Protein AF-A0A256WKL9-F1 (afdb_monomer)

Solvent-accessible surface area (backbone atoms only — not comparable to full-atom values): 16748 Å² total; per-residue (Å²): 91,52,46,83,40,77,58,94,94,36,70,25,38,33,44,40,74,78,97,46,70,73,62,52,54,56,55,69,68,48,86,71,57,44,78,38,80,94,74,70,29,40,37,30,61,80,44,52,68,54,51,54,53,48,35,73,74,64,39,63,89,61,51,49,65,75,62,55,50,60,39,48,57,68,62,56,62,44,29,38,31,36,79,58,96,63,34,34,39,41,35,62,63,99,45,71,69,61,50,55,54,50,67,73,42,68,67,56,45,77,40,81,91,78,63,31,37,38,29,45,65,40,74,66,47,52,51,52,51,48,70,74,48,47,91,31,56,42,84,45,77,66,74,74,72,56,72,71,81,70,75,72,63,78,88,52,61,42,40,39,38,31,50,72,50,96,64,28,31,31,42,40,63,64,97,48,69,69,63,51,52,57,51,66,73,44,65,81,52,46,77,39,85,89,80,66,35,40,36,32,56,59,44,72,68,55,54,51,53,52,49,52,50,26,66,75,74,68,36,50,78,46,81,43,76,64,77,85,70,80,74,76,68,81,74,53,73,87,71,43,87,85,62,80,74,82,59,65,69,60,56,49,50,61,63,51,63,78,74,64,94,74,89,91,83,84,84,88,83,85,87,83,87,136

Radius of gyration: 38.08 Å; Cα contacts (8 Å, |Δi|>4): 308; chains: 1; bounding box: 81×56×111 Å

Secondary structure (DSSP, 8-state):
-EEEEEETTEEEEEE-----HHHHHHHHHSTT-EEETTTTEEEEE--HHHHHHHHHHH-GGGS-HHHHHHHHHHHHT-EEEEE-SSEEEEE----HHHHHHHHHSTTEEEETTTTEEEEE--HHHHHHHHHHHGGGEEE--SGGG------------EEEEEEEETTEEEEEE---HHHHHHHHHSTT-EEETTTTEEEEE--HHHHHHHHHHHHHTTPEEEEEPPP-----PPPPGGGSTT-PPPPHHHHHHHHHTTT--S--SSSSSSSS--

Nearest PDB structures (foldseek):
  1ll6-assembly4_D  TM=5.626E-01  e=1.455E+00  Coccidioides immitis
  7enc-assembly1_6  TM=3.072E-01  e=9.054E-01  Homo sapiens
  8yjf-assembly1_A  TM=2.253E-01  e=3.303E-01  Homo sapiens
  4gx0-assembly2_D  TM=3.294E-01  e=8.624E+00  Geobacter sulfurreducens PCA
  6p4o-assembly2_D  TM=1.364E-01  e=8.532E-01  Sulfurisphaera tokodaii str. 7

Sequence (274 aa):
MIKLIEHKKEKRISVEIAYNSHQIEKMKCINGRKWSASKKLWHFPVKSYVIKELIVIFGIEKVPIEIRDLSNEESLLQVKYEETENKILLQLKRNDKDIEFIKSLKYHSWNKEKMFWLVSKTEENKKQIAAYFGRRLYRGKILGLLKEKVKKAPLTKELHVYEHIKGRLKLIFTYNDSLRMLIKEFPYTRWDSKNKWWTTVDNSFVREQLNTFCLQEQWKQ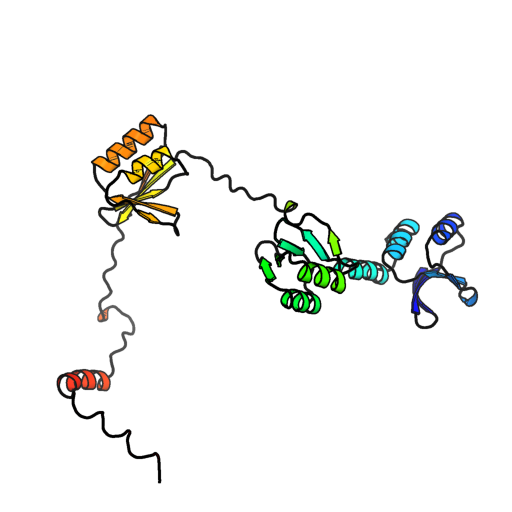HYYKKPEEEICARPHKDQIVNYRKCPEEYINHLKLGKGSCIMWSDQRKKNHYL

Structure (mmCIF, N/CA/C/O backbone):
data_AF-A0A256WKL9-F1
#
_entry.id   AF-A0A256WKL9-F1
#
loop_
_atom_site.group_PDB
_atom_site.id
_atom_site.type_symbol
_atom_site.label_atom_id
_atom_site.label_alt_id
_atom_site.label_comp_id
_atom_site.label_asym_id
_atom_site.label_entity_id
_atom_site.label_seq_id
_atom_site.pdbx_PDB_ins_code
_atom_site.Cartn_x
_atom_site.Cartn_y
_atom_site.Cartn_z
_atom_site.occupancy
_atom_site.B_iso_or_equiv
_atom_site.auth_seq_id
_atom_site.auth_comp_id
_atom_site.auth_asym_id
_atom_site.auth_atom_id
_atom_site.pdbx_PDB_model_num
ATOM 1 N N . MET A 1 1 ? -25.984 -11.013 36.321 1.00 80.19 1 MET A N 1
ATOM 2 C CA . MET A 1 1 ? -26.260 -11.249 34.897 1.00 80.19 1 MET A CA 1
ATOM 3 C C . MET A 1 1 ? -26.102 -9.944 34.116 1.00 80.19 1 MET A C 1
ATOM 5 O O . MET A 1 1 ? -26.661 -8.935 34.527 1.00 80.19 1 MET A O 1
ATOM 9 N N . ILE A 1 2 ? -25.314 -9.928 33.035 1.00 85.56 2 ILE A N 1
ATOM 10 C CA . ILE A 1 2 ? -25.159 -8.752 32.154 1.00 85.56 2 ILE A CA 1
ATOM 11 C C . ILE A 1 2 ? -25.971 -9.010 30.882 1.00 85.56 2 ILE A C 1
ATOM 13 O O . ILE A 1 2 ? -25.872 -10.100 30.327 1.00 85.56 2 ILE A O 1
ATOM 17 N N . LYS A 1 3 ? -26.791 -8.051 30.440 1.00 88.19 3 LYS A N 1
ATOM 18 C CA . LYS A 1 3 ? -27.658 -8.169 29.247 1.00 88.19 3 LYS A CA 1
ATOM 19 C C . LYS A 1 3 ? -27.843 -6.824 28.549 1.00 88.19 3 LYS A C 1
ATOM 21 O O . LYS A 1 3 ? -27.676 -5.780 29.177 1.00 88.19 3 LYS A O 1
ATOM 26 N N . LEU A 1 4 ? -28.232 -6.846 27.275 1.00 86.69 4 LEU A N 1
ATOM 27 C CA . LEU A 1 4 ? -28.719 -5.663 26.567 1.00 86.69 4 LEU A CA 1
ATOM 28 C C . LEU A 1 4 ? -30.206 -5.451 26.895 1.00 86.69 4 LEU A C 1
ATOM 30 O O . LEU A 1 4 ? -30.990 -6.396 26.862 1.00 86.69 4 LEU A O 1
ATOM 34 N N . ILE A 1 5 ? -30.598 -4.222 27.217 1.00 87.94 5 ILE A N 1
ATOM 35 C CA . ILE A 1 5 ? -31.990 -3.845 27.479 1.00 87.94 5 ILE A CA 1
ATOM 36 C C . ILE A 1 5 ? -32.366 -2.600 26.686 1.00 87.94 5 ILE A C 1
ATOM 38 O O . ILE A 1 5 ? -31.536 -1.723 26.447 1.00 87.94 5 ILE A O 1
ATOM 42 N N . GLU A 1 6 ? -33.641 -2.482 26.341 1.00 84.38 6 GLU A N 1
ATOM 43 C CA . GLU A 1 6 ? -34.207 -1.230 25.856 1.00 84.38 6 GLU A CA 1
ATOM 44 C C . GLU A 1 6 ? -34.879 -0.499 27.022 1.00 84.38 6 GLU A C 1
ATOM 46 O O . GLU A 1 6 ? -35.727 -1.048 27.731 1.00 84.38 6 GLU A O 1
ATOM 51 N N . HIS A 1 7 ? -34.456 0.736 27.281 1.00 78.44 7 HIS A N 1
ATOM 52 C CA . HIS A 1 7 ? -34.995 1.553 28.361 1.00 78.44 7 HIS A CA 1
ATOM 53 C C . HIS A 1 7 ? -35.279 2.958 27.841 1.00 78.44 7 HIS A C 1
ATOM 55 O O . HIS A 1 7 ? -34.352 3.693 27.509 1.00 78.44 7 HIS A O 1
ATOM 61 N N . LYS A 1 8 ? -36.562 3.346 27.813 1.00 78.25 8 LYS A N 1
ATOM 62 C CA . LYS A 1 8 ? -37.035 4.628 27.253 1.00 78.25 8 LYS A CA 1
ATOM 63 C C . LYS A 1 8 ? -36.606 4.840 25.786 1.00 78.25 8 LYS A C 1
ATOM 65 O O . LYS A 1 8 ? -36.137 5.918 25.446 1.00 78.25 8 LYS A O 1
ATOM 70 N N . LYS A 1 9 ? -36.771 3.814 24.937 1.00 80.50 9 LYS A N 1
ATOM 71 C CA . LYS A 1 9 ? -36.380 3.802 23.507 1.00 80.50 9 LYS A CA 1
ATOM 72 C C . LYS A 1 9 ? -34.868 3.917 23.235 1.00 80.50 9 LYS A C 1
ATOM 74 O O . LYS A 1 9 ? -34.456 4.115 22.099 1.00 80.50 9 LYS A O 1
ATOM 79 N N . GLU A 1 10 ? -34.028 3.780 24.262 1.00 81.81 10 GLU A N 1
ATOM 80 C CA . GLU A 1 10 ? -32.571 3.714 24.120 1.00 81.81 10 GLU A CA 1
ATOM 81 C C . GLU A 1 10 ? -32.062 2.309 24.460 1.00 81.81 10 GLU A C 1
ATOM 83 O O . GLU A 1 10 ? -32.409 1.750 25.507 1.00 81.81 10 GLU A O 1
ATOM 88 N N . LYS A 1 11 ? -31.175 1.762 23.620 1.00 87.31 11 LYS A N 1
ATOM 89 C CA . LYS A 1 11 ? -30.431 0.532 23.929 1.00 87.31 11 LYS A CA 1
ATOM 90 C C . LYS A 1 11 ? -29.389 0.819 25.012 1.00 87.31 11 LYS A C 1
ATOM 92 O O . LYS A 1 11 ? -28.590 1.750 24.893 1.00 87.31 11 LYS A O 1
ATOM 97 N N . ARG A 1 12 ? -29.397 0.030 26.084 1.00 90.44 12 ARG A N 1
ATOM 98 C CA . ARG A 1 12 ? -28.525 0.175 27.259 1.00 90.44 12 ARG A CA 1
ATOM 99 C C . ARG A 1 12 ? -28.031 -1.187 27.734 1.00 90.44 12 ARG A C 1
ATOM 101 O O . ARG A 1 12 ? -28.684 -2.202 27.529 1.00 90.44 12 ARG A O 1
ATOM 108 N N . ILE A 1 13 ? -26.880 -1.209 28.395 1.00 89.31 13 ILE A N 1
ATOM 109 C CA . ILE A 1 13 ? -26.316 -2.421 29.002 1.00 89.31 13 ILE A CA 1
ATOM 110 C C . ILE A 1 13 ? -26.825 -2.500 30.437 1.00 89.31 13 ILE A C 1
ATOM 112 O O . ILE A 1 13 ? -26.514 -1.612 31.228 1.00 89.31 13 ILE A O 1
ATOM 116 N N . SER A 1 14 ? -27.597 -3.527 30.779 1.00 90.00 14 SER A N 1
ATOM 117 C CA . SER A 1 14 ? -27.986 -3.821 32.161 1.00 90.00 14 SER A CA 1
ATOM 118 C C . SER A 1 14 ? -26.976 -4.736 32.837 1.00 90.00 14 SER A C 1
ATOM 120 O O . SER A 1 14 ? -26.533 -5.719 32.241 1.00 90.00 14 SER A O 1
ATOM 122 N N . VAL A 1 15 ? -26.671 -4.436 34.094 1.00 89.12 15 VAL A N 1
ATOM 123 C CA . VAL A 1 15 ? -25.815 -5.235 34.966 1.00 89.12 15 VAL A CA 1
ATOM 124 C C . VAL A 1 15 ? -26.590 -5.523 36.246 1.00 89.12 15 VAL A C 1
ATOM 126 O O . VAL A 1 15 ? -26.862 -4.628 37.048 1.00 89.12 15 VAL A O 1
ATOM 129 N N . GLU A 1 16 ? -26.953 -6.787 36.416 1.00 88.75 16 GLU A N 1
ATOM 130 C CA . GLU A 1 16 ? -27.544 -7.329 37.634 1.00 88.75 16 GLU A CA 1
ATOM 131 C C . GLU A 1 16 ? -26.453 -8.063 38.412 1.00 88.75 16 GLU A C 1
ATOM 133 O O . GLU A 1 16 ? -25.806 -8.965 37.878 1.00 88.75 16 GLU A O 1
ATOM 138 N N . ILE A 1 17 ? -26.206 -7.679 39.658 1.00 84.25 17 ILE A N 1
ATOM 139 C CA . ILE A 1 17 ? -25.172 -8.292 40.494 1.00 84.25 17 ILE A CA 1
ATOM 140 C C . ILE A 1 17 ? -25.708 -8.497 41.903 1.00 84.25 17 ILE A C 1
ATOM 142 O O . ILE A 1 17 ? -26.503 -7.694 42.389 1.00 84.25 17 ILE A O 1
ATOM 146 N N . ALA A 1 18 ? -25.254 -9.568 42.556 1.00 84.12 18 ALA A N 1
ATOM 147 C CA . ALA A 1 18 ? -25.435 -9.717 43.993 1.00 84.12 18 ALA A CA 1
ATOM 148 C C . ALA A 1 18 ? -24.705 -8.579 44.723 1.00 84.12 18 ALA A C 1
ATOM 150 O O . ALA A 1 18 ? -23.763 -7.989 44.186 1.00 84.12 18 ALA A O 1
ATOM 151 N N . TYR A 1 19 ? -25.149 -8.263 45.938 1.00 82.62 19 TYR A N 1
ATOM 152 C CA . TYR A 1 19 ? -24.589 -7.157 46.705 1.00 82.62 19 TYR A CA 1
ATOM 153 C C . TYR A 1 19 ? -23.092 -7.380 46.970 1.00 82.62 19 TYR A C 1
ATOM 155 O O . TYR A 1 19 ? -22.704 -8.256 47.739 1.00 82.62 19 TYR A O 1
ATOM 163 N N . ASN A 1 20 ? -22.253 -6.586 46.305 1.00 87.25 20 ASN A N 1
ATOM 164 C CA . ASN A 1 20 ? -20.805 -6.576 46.466 1.00 87.25 20 ASN A CA 1
ATOM 165 C C . ASN A 1 20 ? -20.334 -5.118 46.460 1.00 87.25 20 ASN A C 1
ATOM 167 O O . ASN A 1 20 ? -20.357 -4.459 45.416 1.00 87.25 20 ASN A O 1
ATOM 171 N N . SER A 1 21 ? -19.937 -4.607 47.627 1.00 86.88 21 SER A N 1
ATOM 172 C CA . SER A 1 21 ? -19.577 -3.195 47.826 1.00 86.88 21 SER A CA 1
ATOM 173 C C . SER A 1 21 ? -18.472 -2.736 46.872 1.00 86.88 21 SER A C 1
ATOM 175 O O . SER A 1 21 ? -18.633 -1.729 46.186 1.00 86.88 21 SER A O 1
ATOM 177 N N . HIS A 1 22 ? -17.410 -3.529 46.733 1.00 87.81 22 HIS A N 1
ATOM 178 C CA . HIS A 1 22 ? -16.253 -3.203 45.902 1.00 87.81 22 HIS A CA 1
ATOM 179 C C . HIS A 1 22 ? -16.595 -3.130 44.402 1.00 87.81 22 HIS A C 1
ATOM 181 O O . HIS A 1 22 ? -16.119 -2.247 43.686 1.00 87.81 22 HIS A O 1
ATOM 187 N N . GLN A 1 23 ? -17.457 -4.021 43.899 1.00 84.94 23 GLN A N 1
ATOM 188 C CA . GLN A 1 23 ? -17.917 -3.951 42.504 1.00 84.94 23 GLN A CA 1
ATOM 189 C C . GLN A 1 23 ? -18.849 -2.756 42.272 1.00 84.94 23 GLN A C 1
ATOM 191 O O . GLN A 1 23 ? -18.736 -2.076 41.251 1.00 84.94 23 GLN A O 1
ATOM 196 N N . ILE A 1 24 ? -19.734 -2.468 43.231 1.00 87.19 24 ILE A N 1
ATOM 197 C CA . ILE A 1 24 ? -20.667 -1.339 43.159 1.00 87.19 24 ILE A CA 1
ATOM 198 C C . ILE A 1 24 ? -19.912 -0.005 43.154 1.00 87.19 24 ILE A C 1
ATOM 200 O O . ILE A 1 24 ? -20.268 0.883 42.381 1.00 87.19 24 ILE A O 1
ATOM 204 N N . GLU A 1 25 ? -18.867 0.151 43.965 1.00 88.31 25 GLU A N 1
ATOM 205 C CA . GLU A 1 25 ? -18.029 1.357 43.974 1.00 88.31 25 GLU A CA 1
ATOM 206 C C . GLU A 1 25 ? -17.351 1.591 42.624 1.00 88.31 25 GLU A C 1
ATOM 208 O O . GLU A 1 25 ? -17.455 2.684 42.069 1.00 88.31 25 GLU A O 1
ATOM 213 N N . LYS A 1 26 ? -16.766 0.550 42.021 1.00 88.25 26 LYS A N 1
ATOM 214 C CA . LYS A 1 26 ? -16.172 0.660 40.678 1.00 88.25 26 LYS A CA 1
ATOM 215 C C . LYS A 1 26 ? -17.208 1.013 39.612 1.00 88.25 26 LYS A C 1
ATOM 217 O O . LYS A 1 26 ? -16.959 1.871 38.770 1.00 88.25 26 LYS A O 1
ATOM 222 N N . MET A 1 27 ? -18.403 0.424 39.672 1.00 86.62 27 MET A N 1
ATOM 223 C CA . MET A 1 27 ? -19.510 0.776 38.773 1.00 86.62 27 MET A CA 1
ATOM 224 C C . MET A 1 27 ? -19.989 2.218 38.966 1.00 86.62 27 MET A C 1
ATOM 226 O O . MET A 1 27 ? -20.384 2.876 38.000 1.00 86.62 27 MET A O 1
ATOM 230 N N . LYS A 1 28 ? -19.936 2.728 40.202 1.00 88.19 28 LYS A N 1
ATOM 231 C CA . LYS A 1 28 ? -20.216 4.129 40.524 1.00 88.19 28 LYS A CA 1
ATOM 232 C C . LYS A 1 28 ? -19.160 5.089 39.972 1.00 88.19 28 LYS A C 1
ATOM 234 O O . LYS A 1 28 ? -19.436 6.278 39.933 1.00 88.19 28 LYS A O 1
ATOM 239 N N . CYS A 1 29 ? -18.011 4.634 39.489 1.00 88.62 29 CYS A N 1
ATOM 240 C CA . CYS A 1 29 ? -17.055 5.513 38.811 1.00 88.62 29 CYS A CA 1
ATOM 241 C C . CYS A 1 29 ? -17.365 5.686 37.312 1.00 88.62 29 CYS A C 1
ATOM 243 O O . CYS A 1 29 ? -16.944 6.668 36.709 1.00 88.62 29 CYS A O 1
ATOM 245 N N . ILE A 1 30 ? -18.158 4.791 36.712 1.00 88.00 30 ILE A N 1
ATOM 246 C CA . ILE A 1 30 ? -18.435 4.794 35.268 1.00 88.00 30 ILE A CA 1
ATOM 247 C C . ILE A 1 30 ? -19.354 5.963 34.883 1.00 88.00 30 ILE A C 1
ATOM 249 O O . ILE A 1 30 ? -20.434 6.166 35.458 1.00 88.00 30 ILE A O 1
ATOM 253 N N . ASN A 1 31 ? -18.967 6.718 33.856 1.00 85.25 31 ASN A N 1
ATOM 254 C CA . ASN A 1 31 ? -19.733 7.864 33.366 1.00 85.25 31 ASN A CA 1
ATOM 255 C C . ASN A 1 31 ? -20.998 7.450 32.597 1.00 85.25 31 ASN A C 1
ATOM 257 O O . ASN A 1 31 ? -20.950 6.660 31.652 1.00 85.25 31 ASN A O 1
ATOM 261 N N . GLY A 1 32 ? -22.139 8.048 32.964 1.00 83.25 32 GLY A N 1
ATOM 262 C CA . GLY A 1 32 ? -23.442 7.809 32.324 1.00 83.25 32 GLY A CA 1
ATOM 263 C C . GLY A 1 32 ? -24.259 6.651 32.914 1.00 83.25 32 GLY A C 1
ATOM 264 O O . GLY A 1 32 ? -25.296 6.286 32.349 1.00 83.25 32 GLY A O 1
ATOM 265 N N . ARG A 1 33 ? -23.814 6.086 34.041 1.00 89.50 33 ARG A N 1
ATOM 266 C CA . ARG A 1 33 ? -24.536 5.075 34.830 1.00 89.50 33 ARG A CA 1
ATOM 267 C C . ARG A 1 33 ? -25.877 5.601 35.350 1.00 89.50 33 ARG A C 1
ATOM 269 O O . ARG A 1 33 ? -25.994 6.767 35.725 1.00 89.50 33 ARG A O 1
ATOM 276 N N . LYS A 1 34 ? -26.880 4.730 35.414 1.00 90.44 34 LYS A N 1
ATOM 277 C CA . LYS A 1 34 ? -28.178 5.005 36.044 1.00 90.44 34 LYS A CA 1
ATOM 278 C C . LYS A 1 34 ? -28.654 3.761 36.794 1.00 90.44 34 LYS A C 1
ATOM 280 O O . LYS A 1 34 ? -28.425 2.639 36.345 1.00 90.44 34 LYS A O 1
ATOM 285 N N . TRP A 1 35 ? -29.294 3.971 37.939 1.00 89.94 35 TRP A N 1
ATOM 286 C CA . TRP A 1 35 ? -29.954 2.914 38.700 1.00 89.94 35 TRP A CA 1
ATOM 287 C C . TRP A 1 35 ? -31.435 2.863 38.323 1.00 89.94 35 TRP A C 1
ATOM 289 O O . TRP A 1 35 ? -32.108 3.894 38.302 1.00 89.94 35 TRP A O 1
ATOM 299 N N . SER A 1 36 ? -31.944 1.667 38.037 1.00 88.25 36 SER A N 1
ATOM 300 C CA . SER A 1 36 ? -33.367 1.425 37.818 1.00 88.25 36 SER A CA 1
ATOM 301 C C . SER A 1 36 ? -33.970 0.834 39.088 1.00 88.25 36 SER A C 1
ATOM 303 O O . SER A 1 36 ? -33.756 -0.338 39.388 1.00 88.25 36 SER A O 1
ATOM 305 N N . ALA A 1 37 ? -34.733 1.641 39.830 1.00 85.38 37 ALA A N 1
ATOM 306 C CA . ALA A 1 37 ? -35.367 1.204 41.075 1.00 85.38 37 ALA A CA 1
ATOM 307 C C . ALA A 1 37 ? -36.415 0.100 40.848 1.00 85.38 37 ALA A C 1
ATOM 309 O O . ALA A 1 37 ? -36.473 -0.852 41.619 1.00 85.38 37 ALA A O 1
ATOM 310 N N . SER A 1 38 ? -37.185 0.184 39.758 1.00 85.25 38 SER A N 1
ATOM 311 C CA . SER A 1 38 ? -38.236 -0.788 39.429 1.00 85.25 38 SER A CA 1
ATOM 312 C C . SER A 1 38 ? -37.692 -2.178 39.105 1.00 85.25 38 SER A C 1
ATOM 314 O O . SER A 1 38 ? -38.297 -3.176 39.478 1.00 85.25 38 SER A O 1
ATOM 316 N N . LYS A 1 39 ? -36.537 -2.251 38.433 1.00 83.25 39 LYS A N 1
ATOM 317 C CA . LYS A 1 39 ? -35.897 -3.514 38.033 1.00 83.25 39 LYS A CA 1
ATOM 318 C C . LYS A 1 39 ? -34.709 -3.907 38.920 1.00 83.25 39 LYS A C 1
ATOM 320 O O . LYS A 1 39 ? -34.054 -4.900 38.630 1.00 83.25 39 LYS A O 1
ATOM 325 N N . LYS A 1 40 ? -34.411 -3.115 39.959 1.00 87.12 40 LYS A N 1
ATOM 326 C CA . LYS A 1 40 ? -33.267 -3.274 40.876 1.00 87.12 40 LYS A CA 1
ATOM 327 C C . LYS A 1 40 ? -31.941 -3.571 40.155 1.00 87.12 40 LYS A C 1
ATOM 329 O O . LYS A 1 40 ? -31.181 -4.443 40.568 1.00 87.12 40 LYS A O 1
ATOM 334 N N . LEU A 1 41 ? -31.661 -2.845 39.072 1.00 89.81 41 LEU A N 1
ATOM 335 C CA . LEU A 1 41 ? -30.474 -3.066 38.240 1.00 89.81 41 LEU A CA 1
ATOM 336 C C . LEU A 1 41 ? -29.772 -1.767 37.854 1.00 89.81 41 LEU A C 1
ATOM 338 O O . LEU A 1 41 ? -30.383 -0.697 37.760 1.00 89.81 41 LEU A O 1
ATOM 342 N N . TRP A 1 42 ? -28.476 -1.876 37.579 1.00 90.00 42 TRP A N 1
ATOM 343 C CA . TRP A 1 42 ? -27.692 -0.795 36.991 1.00 90.00 42 TRP A CA 1
ATOM 344 C C . TRP A 1 42 ? -27.780 -0.856 35.473 1.00 90.00 42 TRP A C 1
ATOM 346 O O . TRP A 1 42 ? -27.733 -1.939 34.892 1.00 90.00 42 TRP A O 1
ATOM 356 N N . HIS A 1 43 ? -27.874 0.301 34.819 1.00 90.38 43 HIS A N 1
ATOM 357 C CA . HIS A 1 43 ? -27.836 0.381 33.366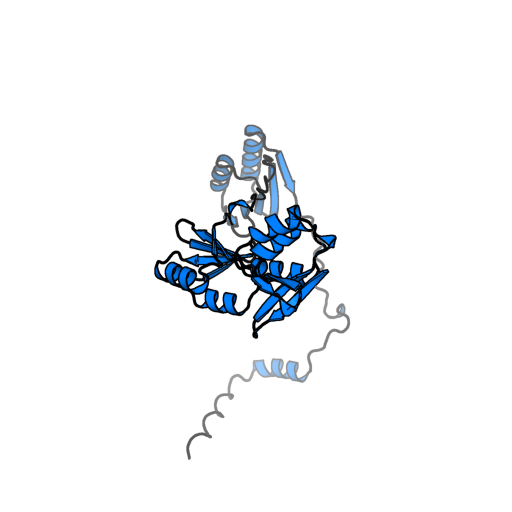 1.00 90.38 43 HIS A CA 1
ATOM 358 C C . HIS A 1 43 ? -26.903 1.479 32.846 1.00 90.38 43 HIS A C 1
ATOM 360 O O . HIS A 1 43 ? -26.869 2.609 33.342 1.00 90.38 43 HIS A O 1
ATOM 366 N N . PHE A 1 44 ? -26.171 1.152 31.786 1.00 90.69 44 PHE A N 1
ATOM 367 C CA . PHE A 1 44 ? -25.109 1.971 31.205 1.00 90.69 44 PHE A CA 1
ATOM 368 C C . PHE A 1 44 ? -25.374 2.244 29.721 1.00 90.69 44 PHE A C 1
ATOM 370 O O . PHE A 1 44 ? -26.093 1.475 29.078 1.00 90.69 44 PHE A O 1
ATOM 377 N N . PRO A 1 45 ? -24.856 3.348 29.157 1.00 87.75 45 PRO A N 1
ATOM 378 C CA . PRO A 1 45 ? -24.934 3.575 27.720 1.00 87.75 45 PRO A CA 1
ATOM 379 C C . PRO A 1 45 ? -24.076 2.544 26.972 1.00 87.75 45 PRO A C 1
ATOM 381 O O . PRO A 1 45 ? -23.018 2.144 27.456 1.00 87.75 45 PRO A O 1
ATOM 384 N N . VAL A 1 46 ? -24.525 2.132 25.785 1.00 84.38 46 VAL A N 1
ATOM 385 C CA . VAL A 1 46 ? -23.761 1.243 24.896 1.00 84.38 46 VAL A CA 1
ATOM 386 C C . VAL A 1 46 ? -22.646 2.063 24.247 1.00 84.38 46 VAL A C 1
ATOM 388 O O . VAL A 1 46 ? -22.854 2.699 23.221 1.00 84.38 46 VAL A O 1
ATOM 391 N N . LYS A 1 47 ? -21.484 2.127 24.899 1.00 84.12 47 LYS A N 1
ATOM 392 C CA . LYS A 1 47 ? -20.283 2.805 24.392 1.00 84.12 47 LYS A CA 1
ATOM 393 C C . LYS A 1 47 ? -19.063 1.923 24.622 1.00 84.12 47 LYS A C 1
ATOM 395 O O . LYS A 1 47 ? -18.981 1.257 25.656 1.00 84.12 47 LYS A O 1
ATOM 400 N N . SER A 1 48 ? -18.088 1.965 23.716 1.00 77.94 48 SER A N 1
ATOM 401 C CA . SER A 1 48 ? -16.874 1.138 23.810 1.00 77.94 48 SER A CA 1
ATOM 402 C C . SER A 1 48 ? -16.104 1.289 25.128 1.00 77.94 48 SER A C 1
ATOM 404 O O . SER A 1 48 ? -15.627 0.288 25.660 1.00 77.94 48 SER A O 1
ATOM 406 N N . TYR A 1 49 ? -16.003 2.497 25.699 1.00 82.06 49 TYR A N 1
ATOM 407 C CA . TYR A 1 49 ? -15.293 2.696 26.974 1.00 82.06 49 TYR A CA 1
ATOM 408 C C . TYR A 1 49 ? -15.983 1.990 28.151 1.00 82.06 49 TYR A C 1
ATOM 410 O O . TYR A 1 49 ? -15.310 1.373 28.970 1.00 82.06 49 TYR A O 1
ATOM 418 N N . VAL A 1 50 ? -17.321 2.006 28.192 1.00 86.06 50 VAL A N 1
ATOM 419 C CA . VAL A 1 50 ? -18.109 1.335 29.237 1.00 86.06 50 VAL A CA 1
ATOM 420 C C . VAL A 1 50 ? -17.884 -0.170 29.171 1.00 86.06 50 VAL A C 1
ATOM 422 O O . VAL A 1 50 ? -17.688 -0.812 30.195 1.00 86.06 50 VAL A O 1
ATOM 425 N N . ILE A 1 51 ? -17.889 -0.741 27.964 1.00 83.38 51 ILE A N 1
ATOM 426 C CA . ILE A 1 51 ? -17.691 -2.182 27.762 1.00 83.38 51 ILE A CA 1
ATOM 427 C C . ILE A 1 51 ? -16.299 -2.600 28.256 1.00 83.38 51 ILE A C 1
ATOM 429 O O . ILE A 1 51 ? -16.179 -3.601 28.960 1.00 83.38 51 ILE A O 1
ATOM 433 N N . LYS A 1 52 ? -15.261 -1.804 27.964 1.00 83.88 52 LYS A N 1
ATOM 434 C CA . LYS A 1 52 ? -13.894 -2.041 28.459 1.00 83.88 52 LYS A CA 1
ATOM 435 C C . LYS A 1 52 ? -13.825 -2.007 29.987 1.00 83.88 52 LYS A C 1
ATOM 437 O O . LYS A 1 52 ? -13.263 -2.919 30.583 1.00 83.88 52 LYS A O 1
ATOM 442 N N . GLU A 1 53 ? -14.430 -1.005 30.621 1.00 86.31 53 GLU A N 1
ATOM 443 C CA . GLU A 1 53 ? -14.473 -0.903 32.087 1.00 86.31 53 GLU A CA 1
ATOM 444 C C . GLU A 1 53 ? -15.243 -2.070 32.723 1.00 86.31 53 GLU A C 1
ATOM 446 O O . GLU A 1 53 ? -14.788 -2.650 33.707 1.00 86.31 53 GLU A O 1
ATOM 451 N N . LEU A 1 54 ? -16.368 -2.482 32.133 1.00 86.31 54 LEU A N 1
ATOM 452 C CA . LEU A 1 54 ? -17.139 -3.634 32.606 1.00 86.31 54 LEU A CA 1
ATOM 453 C C . LEU A 1 54 ? -16.350 -4.946 32.497 1.00 86.31 54 LEU A C 1
ATOM 455 O O . LEU A 1 54 ? -16.416 -5.761 33.417 1.00 86.31 54 LEU A O 1
ATOM 459 N N . ILE A 1 55 ? -15.576 -5.138 31.425 1.00 85.81 55 ILE A N 1
ATOM 460 C CA . ILE A 1 55 ? -14.684 -6.298 31.272 1.00 85.81 55 ILE A CA 1
ATOM 461 C C . ILE A 1 55 ? -13.620 -6.315 32.377 1.00 85.81 55 ILE A C 1
ATOM 463 O O . ILE A 1 55 ? -13.359 -7.372 32.949 1.00 85.81 55 ILE A O 1
ATOM 467 N N . VAL A 1 56 ? -13.043 -5.159 32.717 1.00 86.56 56 VAL A N 1
ATOM 468 C CA . VAL A 1 56 ? -12.048 -5.042 33.798 1.00 86.56 56 VAL A CA 1
ATOM 469 C C . VAL A 1 56 ? -12.659 -5.356 35.169 1.00 86.56 56 VAL A C 1
ATOM 471 O O . VAL A 1 56 ? -12.006 -5.977 36.003 1.00 86.56 56 VAL A O 1
ATOM 474 N N . ILE A 1 57 ? -13.908 -4.951 35.419 1.00 84.88 57 ILE A N 1
ATOM 475 C CA . ILE A 1 57 ? -14.568 -5.142 36.722 1.00 84.88 57 ILE A CA 1
ATOM 476 C C . ILE A 1 57 ? -15.058 -6.583 36.915 1.00 84.88 57 ILE A C 1
ATOM 478 O O . ILE A 1 57 ? -14.902 -7.140 38.003 1.00 84.88 57 ILE A O 1
ATOM 482 N N . PHE A 1 58 ? -15.684 -7.175 35.895 1.00 84.19 58 PHE A N 1
ATOM 483 C CA . PHE A 1 58 ? -16.383 -8.461 36.013 1.00 84.19 58 PHE A CA 1
ATOM 484 C C . PHE A 1 58 ? -15.617 -9.656 35.449 1.00 84.19 58 PHE A C 1
ATOM 486 O O . PHE A 1 58 ? -16.011 -10.795 35.708 1.00 84.19 58 PHE A O 1
ATOM 493 N N . GLY A 1 59 ? -14.538 -9.406 34.708 1.00 81.06 59 GLY A N 1
ATOM 494 C CA . GLY A 1 59 ? -13.853 -10.417 33.918 1.00 81.06 59 GLY A CA 1
ATOM 495 C C . GLY A 1 59 ? -14.589 -10.703 32.609 1.00 81.06 59 GLY A C 1
ATOM 496 O O . GLY A 1 59 ? -15.811 -10.572 32.503 1.00 81.06 59 GLY A O 1
ATOM 497 N N . ILE A 1 60 ? -13.824 -11.109 31.595 1.00 74.44 60 ILE A N 1
ATOM 498 C CA . ILE A 1 60 ? -14.317 -11.353 30.234 1.00 74.44 60 ILE A CA 1
ATOM 499 C C . ILE A 1 60 ? -15.487 -12.347 30.263 1.00 74.44 60 ILE A C 1
ATOM 501 O O . ILE A 1 60 ? -16.540 -12.058 29.703 1.00 74.44 60 ILE A O 1
ATOM 505 N N . GLU A 1 61 ? -15.346 -13.458 30.988 1.00 72.31 61 GLU A N 1
ATOM 506 C CA . GLU A 1 61 ? -16.287 -14.589 31.040 1.00 72.31 61 GLU A CA 1
ATOM 507 C C . GLU A 1 61 ? -17.739 -14.205 31.354 1.00 72.31 61 GLU A C 1
ATOM 509 O O . GLU A 1 61 ? -18.663 -14.797 30.802 1.00 72.31 61 GLU A O 1
ATOM 514 N N . LYS A 1 62 ? -17.960 -13.183 32.189 1.00 75.38 62 LYS A N 1
ATOM 515 C CA . LYS A 1 62 ? -19.305 -12.781 32.637 1.00 75.38 62 LYS A CA 1
ATOM 516 C C . LYS A 1 62 ? -20.005 -11.793 31.700 1.00 75.38 62 LYS A C 1
ATOM 518 O O . LYS A 1 62 ? -21.185 -11.500 31.905 1.00 75.38 62 LYS A O 1
ATOM 523 N N . VAL A 1 63 ? -19.301 -11.275 30.692 1.00 74.69 63 VAL A N 1
ATOM 524 C CA . VAL A 1 63 ? -19.849 -10.350 29.690 1.00 74.69 63 VAL A CA 1
ATOM 525 C C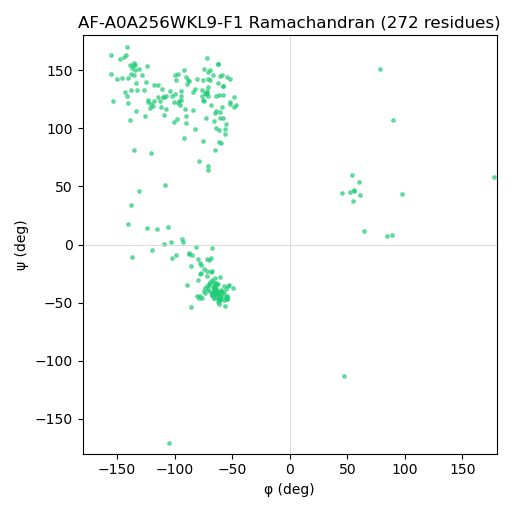 . VAL A 1 63 ? -20.280 -11.142 28.448 1.00 74.69 63 VAL A C 1
ATOM 527 O O . VAL A 1 63 ? -19.416 -11.771 27.832 1.00 74.69 63 VAL A O 1
ATOM 530 N N . PRO A 1 64 ? -21.567 -11.101 28.044 1.00 75.81 64 PRO A N 1
ATOM 531 C CA . PRO A 1 64 ? -22.053 -11.745 26.823 1.00 75.81 64 PRO A CA 1
ATOM 532 C C . PRO A 1 64 ? -21.277 -11.317 25.576 1.00 75.81 64 PRO A C 1
ATOM 534 O O . PRO A 1 64 ? -20.915 -10.147 25.439 1.00 75.81 64 PRO A O 1
ATOM 537 N N . ILE A 1 65 ? -21.076 -12.257 24.650 1.00 68.31 65 ILE A N 1
ATOM 538 C CA . ILE A 1 65 ? -20.316 -12.058 23.404 1.00 68.31 65 ILE A CA 1
ATOM 539 C C . ILE A 1 65 ? -20.912 -10.916 22.565 1.00 68.31 65 ILE A C 1
ATOM 541 O O . ILE A 1 65 ? -20.173 -10.035 22.138 1.00 68.31 65 ILE A O 1
ATOM 545 N N . GLU A 1 66 ? -22.242 -10.829 22.479 1.00 67.94 66 GLU A N 1
ATOM 546 C CA . GLU A 1 66 ? -22.968 -9.757 21.774 1.00 67.94 66 GLU A CA 1
ATOM 547 C C . GLU A 1 66 ? -22.556 -8.344 22.225 1.00 67.94 66 GLU A C 1
ATOM 549 O O . GLU A 1 66 ? -22.484 -7.411 21.429 1.00 67.94 66 GLU A O 1
ATOM 554 N N . ILE A 1 67 ? -22.251 -8.171 23.514 1.00 68.56 67 ILE A N 1
ATOM 555 C CA . ILE A 1 67 ? -21.839 -6.879 24.076 1.00 68.56 67 ILE A CA 1
ATOM 556 C C . ILE A 1 67 ? -20.363 -6.605 23.782 1.00 68.56 67 ILE A C 1
ATOM 558 O O . ILE A 1 67 ? -19.972 -5.450 23.614 1.00 68.56 67 ILE A O 1
ATOM 562 N N . ARG A 1 68 ? -19.534 -7.650 23.688 1.00 62.56 68 ARG A N 1
ATOM 563 C CA . ARG A 1 68 ? -18.119 -7.514 23.314 1.00 62.56 68 ARG A CA 1
ATOM 564 C C . ARG A 1 68 ? -17.988 -7.069 21.858 1.00 62.56 68 ARG A C 1
ATOM 566 O O . ARG A 1 68 ? -17.206 -6.160 21.580 1.00 62.56 68 ARG A O 1
ATOM 573 N N . ASP A 1 69 ? -18.796 -7.625 20.962 1.00 59.22 69 ASP A N 1
ATOM 574 C CA . ASP A 1 69 ? -18.746 -7.311 19.529 1.00 59.22 69 ASP A CA 1
ATOM 575 C C . ASP A 1 69 ? -19.178 -5.872 19.216 1.00 59.22 69 ASP A C 1
ATOM 577 O O . ASP A 1 69 ? -18.581 -5.224 18.355 1.00 59.22 69 ASP A O 1
ATOM 581 N N . LEU A 1 70 ? -20.087 -5.298 20.011 1.00 61.47 70 LEU A N 1
ATOM 582 C CA . LEU A 1 70 ? -20.455 -3.877 19.920 1.00 61.47 70 LEU A CA 1
ATOM 583 C C . LEU A 1 70 ? -19.267 -2.927 20.171 1.00 61.47 70 LEU A C 1
ATOM 585 O O . LEU A 1 70 ? -19.237 -1.818 19.644 1.00 61.47 70 LEU A O 1
ATOM 589 N N . SER A 1 71 ? -18.263 -3.345 20.952 1.00 59.31 71 SER A N 1
ATOM 590 C CA . SER A 1 71 ? -17.029 -2.562 21.138 1.00 59.31 71 SER A CA 1
ATOM 591 C C . SER A 1 71 ? -16.060 -2.684 19.953 1.00 59.31 71 SER A C 1
ATOM 593 O O . SER A 1 71 ? -15.276 -1.765 19.687 1.00 59.31 71 SER A O 1
ATOM 595 N N . ASN A 1 72 ? -16.134 -3.792 19.208 1.00 54.28 72 ASN A N 1
ATOM 596 C CA . ASN A 1 72 ? -15.320 -4.014 18.022 1.00 54.28 72 ASN A CA 1
ATOM 597 C C . ASN A 1 72 ? -15.799 -3.148 16.856 1.00 54.28 72 ASN A C 1
ATOM 599 O O . ASN A 1 72 ? -14.952 -2.533 16.219 1.00 54.28 72 ASN A O 1
ATOM 603 N N . GLU A 1 73 ? -17.105 -3.005 16.618 1.00 55.38 73 GLU A N 1
ATOM 604 C CA . GLU A 1 73 ? -17.636 -2.197 15.503 1.00 55.38 73 GLU A CA 1
ATOM 605 C C . GLU A 1 73 ? -17.170 -0.728 15.515 1.00 55.38 73 GLU A C 1
ATOM 607 O O . GLU A 1 73 ? -16.733 -0.216 14.484 1.00 55.38 73 GLU A O 1
ATOM 612 N N . GLU A 1 74 ? -17.142 -0.063 16.676 1.00 55.88 74 GLU A N 1
ATOM 613 C CA . GLU A 1 74 ? -16.592 1.303 16.796 1.00 55.88 74 GLU A CA 1
ATOM 614 C C . GLU A 1 74 ? -15.078 1.351 16.510 1.00 55.88 74 GLU A C 1
ATOM 616 O O . GLU A 1 74 ? -14.555 2.348 16.007 1.00 55.88 74 GLU A O 1
ATOM 621 N N . SER A 1 75 ? -14.369 0.255 16.787 1.00 55.12 75 SER A N 1
ATOM 622 C CA . SER A 1 75 ? -12.940 0.088 16.493 1.00 55.12 75 SER A CA 1
ATOM 623 C C . SER A 1 75 ? -12.683 -0.202 15.004 1.00 55.12 75 SER A C 1
ATOM 625 O O . SER A 1 75 ? -11.600 0.094 14.496 1.00 55.12 75 SER A O 1
ATOM 627 N N . LEU A 1 76 ? -13.665 -0.753 14.277 1.00 55.47 76 LEU A N 1
ATOM 628 C CA . LEU A 1 76 ? -13.577 -1.043 12.837 1.00 55.47 76 LEU A CA 1
ATOM 629 C C . LEU A 1 76 ? -13.622 0.218 11.965 1.00 55.47 76 LEU A C 1
ATOM 631 O O . LEU A 1 76 ? -13.131 0.182 10.837 1.00 55.47 76 LEU A O 1
ATOM 635 N N . LEU A 1 77 ? -14.181 1.314 12.481 1.00 67.62 77 LEU A N 1
ATOM 636 C CA . LEU A 1 77 ? -14.375 2.574 11.754 1.00 67.62 77 LEU A CA 1
ATOM 637 C C . LEU A 1 77 ? -13.226 3.575 11.934 1.00 67.62 77 LEU A C 1
ATOM 639 O O . LEU A 1 77 ? -13.296 4.691 11.416 1.00 67.62 77 LEU A O 1
ATOM 643 N N . GLN A 1 78 ? -12.179 3.207 12.676 1.00 80.88 78 GLN A N 1
ATOM 644 C CA . GLN A 1 78 ? -11.027 4.077 12.884 1.00 80.88 78 GLN A CA 1
ATOM 645 C C . GLN A 1 78 ? -10.173 4.167 11.613 1.00 80.88 78 GLN A C 1
ATOM 647 O O . GLN A 1 78 ? -9.769 3.157 11.031 1.00 80.88 78 GLN A O 1
ATOM 652 N N . VAL A 1 79 ? -9.860 5.397 11.211 1.00 87.31 79 VAL A N 1
ATOM 653 C CA . VAL A 1 79 ? -9.064 5.728 10.029 1.00 87.31 79 VAL A CA 1
ATOM 654 C C . VAL A 1 79 ? -7.702 6.226 10.479 1.00 87.31 79 VAL A C 1
ATOM 656 O O . VAL A 1 79 ? -7.578 7.265 11.129 1.00 87.31 79 VAL A O 1
ATOM 659 N N . LYS A 1 80 ? -6.661 5.479 10.118 1.00 89.31 80 LYS A N 1
ATOM 660 C CA . LYS A 1 80 ? -5.281 5.878 10.369 1.00 89.31 80 LYS A CA 1
ATOM 661 C C . LYS A 1 80 ? -4.897 6.953 9.374 1.00 89.31 80 LYS A C 1
ATOM 663 O O . LYS A 1 80 ? -5.094 6.764 8.172 1.00 89.31 80 LYS A O 1
ATOM 668 N N . TYR A 1 81 ? -4.290 8.027 9.857 1.00 91.56 81 TYR A N 1
ATOM 669 C CA . TYR A 1 81 ? -3.757 9.065 8.989 1.00 91.56 81 TYR A CA 1
ATOM 670 C C . TYR A 1 81 ? -2.296 9.390 9.304 1.00 91.56 81 TYR A C 1
ATOM 672 O O . TYR A 1 81 ? -1.861 9.364 10.461 1.00 91.56 81 TYR A O 1
ATOM 680 N N . GLU A 1 82 ? -1.545 9.716 8.256 1.00 90.62 82 GLU A N 1
ATOM 681 C CA . GLU A 1 82 ? -0.182 10.236 8.342 1.00 90.62 82 GLU A CA 1
ATOM 682 C C . GLU A 1 82 ? 0.008 11.374 7.337 1.00 90.62 82 GLU A C 1
ATOM 684 O O . GLU A 1 82 ? -0.352 11.261 6.167 1.00 90.62 82 GLU A O 1
ATOM 689 N N . GLU A 1 83 ? 0.594 12.477 7.793 1.00 88.81 83 GLU A N 1
ATOM 690 C CA . GLU A 1 83 ? 0.974 13.594 6.933 1.00 88.81 83 GLU A CA 1
ATOM 691 C C . GLU A 1 83 ? 2.460 13.518 6.604 1.00 88.81 83 GLU A C 1
ATOM 693 O O . GLU A 1 83 ? 3.302 13.410 7.495 1.00 88.81 83 GLU A O 1
ATOM 698 N N . THR A 1 84 ? 2.769 13.612 5.317 1.00 87.25 84 THR A N 1
ATOM 699 C CA . THR A 1 84 ? 4.132 13.763 4.797 1.00 87.25 84 THR A CA 1
ATOM 700 C C . THR A 1 84 ? 4.355 15.211 4.349 1.00 87.25 84 THR A C 1
ATOM 702 O O . THR A 1 84 ? 3.522 16.094 4.594 1.00 87.25 84 THR A O 1
ATOM 705 N N . GLU A 1 85 ? 5.475 15.477 3.679 1.00 82.38 85 GLU A N 1
ATOM 706 C CA . GLU A 1 85 ? 5.794 16.801 3.138 1.00 82.38 85 GLU A CA 1
ATOM 707 C C . GLU A 1 85 ? 4.691 17.298 2.194 1.00 82.38 85 GLU A C 1
ATOM 709 O O . GLU A 1 85 ? 4.096 18.341 2.458 1.00 82.38 85 GLU A O 1
ATOM 714 N N . ASN A 1 86 ? 4.319 16.484 1.196 1.00 89.12 86 ASN A N 1
ATOM 715 C CA . ASN A 1 86 ? 3.396 16.883 0.122 1.00 89.12 86 ASN A CA 1
ATOM 716 C C . ASN A 1 86 ? 2.109 16.047 0.037 1.00 89.12 86 ASN A C 1
ATOM 718 O O . ASN A 1 86 ? 1.239 16.326 -0.792 1.00 89.12 86 ASN A O 1
ATOM 722 N N . LYS A 1 87 ? 1.975 14.990 0.845 1.00 91.56 87 LYS A N 1
ATOM 723 C CA . LYS A 1 87 ? 0.881 14.013 0.728 1.00 91.56 87 LYS A CA 1
ATOM 724 C C . LYS A 1 87 ? 0.292 13.637 2.085 1.00 91.56 87 LYS A C 1
ATOM 726 O O . LYS A 1 87 ? 0.991 13.637 3.097 1.00 91.56 87 LYS A O 1
ATOM 731 N N . ILE A 1 88 ? -0.980 13.272 2.074 1.00 92.31 88 ILE A N 1
ATOM 732 C CA . ILE A 1 88 ? -1.734 12.701 3.186 1.00 92.31 88 ILE A CA 1
ATOM 733 C C . ILE A 1 88 ? -1.958 11.224 2.870 1.00 92.31 88 ILE A C 1
ATOM 735 O O . ILE A 1 88 ? -2.414 10.865 1.783 1.00 92.31 88 ILE A O 1
ATOM 739 N N . LEU A 1 89 ? -1.602 10.370 3.817 1.00 93.31 89 LEU A N 1
ATOM 740 C CA . LEU A 1 89 ? -1.773 8.928 3.755 1.00 93.31 89 LEU A CA 1
ATOM 741 C C . LEU A 1 89 ? -2.977 8.558 4.616 1.00 93.31 89 LEU A C 1
ATOM 743 O O . LEU A 1 89 ? -3.029 8.939 5.784 1.00 93.31 89 LEU A O 1
ATOM 747 N N . LEU A 1 90 ? -3.920 7.808 4.052 1.00 92.62 90 LEU A N 1
ATOM 748 C CA . LEU A 1 90 ? -5.113 7.333 4.752 1.00 92.62 90 LEU A CA 1
ATOM 749 C C . LEU A 1 90 ? -5.182 5.809 4.669 1.00 92.62 90 LEU A C 1
ATOM 751 O O . LEU A 1 90 ? -5.219 5.237 3.579 1.00 92.62 90 LEU A O 1
ATOM 755 N N . GLN A 1 91 ? -5.232 5.141 5.815 1.00 90.94 91 GLN A N 1
ATOM 756 C CA . GLN A 1 91 ? -5.413 3.695 5.905 1.00 90.94 91 GLN A CA 1
ATOM 757 C C . GLN A 1 91 ? -6.679 3.396 6.712 1.00 90.94 91 GLN A C 1
ATOM 759 O O . GLN A 1 91 ? -6.809 3.789 7.868 1.00 90.94 91 GLN A O 1
ATOM 764 N N . LEU A 1 92 ? -7.615 2.691 6.084 1.00 90.00 92 LEU A N 1
ATOM 765 C CA . LEU A 1 92 ? -8.923 2.356 6.638 1.00 90.00 92 LEU A CA 1
ATOM 766 C C . LEU A 1 92 ? -9.349 0.957 6.188 1.00 90.00 92 LEU A C 1
ATOM 768 O O . LEU A 1 92 ? -8.822 0.422 5.209 1.00 90.00 92 LEU A O 1
ATOM 772 N N . LYS A 1 93 ? -10.309 0.365 6.902 1.00 85.56 93 LYS A N 1
ATOM 773 C CA . LYS A 1 93 ? -10.977 -0.866 6.463 1.00 85.56 93 LYS A CA 1
ATOM 774 C C . LYS A 1 93 ? -11.901 -0.573 5.279 1.00 85.56 93 LYS A C 1
ATOM 776 O O . LYS A 1 93 ? -12.263 0.573 5.027 1.00 85.56 93 LYS A O 1
ATOM 781 N N . ARG A 1 94 ? -12.260 -1.615 4.526 1.00 85.56 94 ARG A N 1
ATOM 782 C CA . ARG A 1 94 ? -13.134 -1.475 3.358 1.00 85.56 94 ARG A CA 1
ATOM 783 C C . ARG A 1 94 ? -14.526 -1.022 3.806 1.00 85.56 94 ARG A C 1
ATOM 785 O O . ARG A 1 94 ? -15.231 -1.779 4.460 1.00 85.56 94 ARG A O 1
ATOM 792 N N . ASN A 1 95 ? -14.888 0.198 3.429 1.00 89.44 95 ASN A N 1
ATOM 793 C CA . ASN A 1 95 ? -16.215 0.774 3.598 1.00 89.44 95 ASN A CA 1
ATOM 794 C C . ASN A 1 95 ? -16.534 1.582 2.339 1.00 89.44 95 ASN A C 1
ATOM 796 O O . ASN A 1 95 ? -15.781 2.491 1.987 1.00 89.44 95 ASN A O 1
ATOM 800 N N . ASP A 1 96 ? -17.621 1.242 1.652 1.00 88.75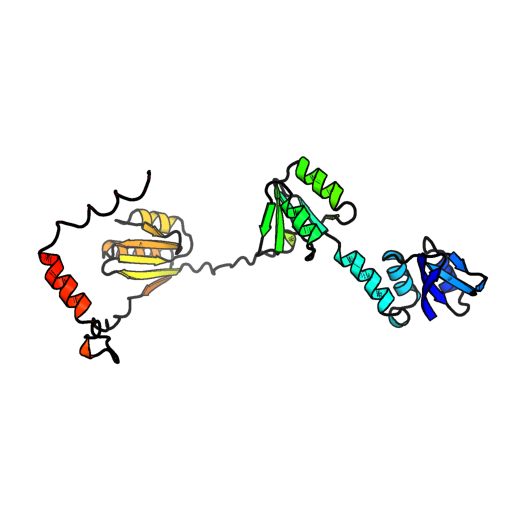 96 ASP A N 1
ATOM 801 C CA . ASP A 1 96 ? -17.910 1.795 0.329 1.00 88.75 96 ASP A CA 1
ATOM 802 C C . ASP A 1 96 ? -18.179 3.307 0.386 1.00 88.75 96 ASP A C 1
ATOM 804 O O . ASP A 1 96 ? -17.653 4.046 -0.444 1.00 88.75 96 ASP A O 1
ATOM 808 N N . LYS A 1 97 ? -18.848 3.796 1.441 1.00 91.06 97 LYS A N 1
ATOM 809 C CA . LYS A 1 97 ? -19.093 5.237 1.647 1.00 91.06 97 LYS A CA 1
ATOM 810 C C . LYS A 1 97 ? -17.803 6.031 1.854 1.00 91.06 97 LYS A C 1
ATOM 812 O O . LYS A 1 97 ? -17.643 7.118 1.305 1.00 91.06 97 LYS A O 1
ATOM 817 N N . ASP A 1 98 ? -16.875 5.480 2.636 1.00 92.06 98 ASP A N 1
ATOM 818 C CA . ASP A 1 98 ? -15.588 6.133 2.891 1.00 92.06 98 ASP A CA 1
ATOM 819 C C . ASP A 1 98 ? -14.714 6.118 1.623 1.00 92.06 98 ASP A C 1
ATOM 821 O O . ASP A 1 98 ? -13.980 7.069 1.357 1.00 92.06 98 ASP A O 1
ATOM 825 N N . ILE A 1 99 ? -14.806 5.059 0.811 1.00 92.38 99 ILE A N 1
ATOM 826 C CA . ILE A 1 99 ? -14.099 4.954 -0.473 1.00 92.38 99 ILE A CA 1
ATOM 827 C C . ILE A 1 99 ? -14.646 5.967 -1.482 1.00 92.38 99 ILE A C 1
ATOM 829 O O . ILE A 1 99 ? -13.858 6.607 -2.177 1.00 92.38 99 ILE A O 1
ATOM 833 N N . GLU A 1 100 ? -15.966 6.120 -1.577 1.00 94.12 100 GLU A N 1
ATOM 834 C CA . GLU A 1 100 ? -16.604 7.134 -2.425 1.00 94.12 100 GLU A CA 1
ATOM 835 C C . GLU A 1 100 ? -16.175 8.547 -2.029 1.00 94.12 100 GLU A C 1
ATOM 837 O O . GLU A 1 100 ? -15.780 9.327 -2.895 1.00 94.12 100 GLU A O 1
ATOM 842 N N . PHE A 1 101 ? -16.137 8.842 -0.727 1.00 94.81 101 PHE A N 1
ATOM 843 C CA . PHE A 1 101 ? -15.618 10.111 -0.222 1.00 94.81 101 PHE A CA 1
ATOM 844 C C . PHE A 1 101 ? -14.145 10.335 -0.600 1.00 94.81 101 PHE A C 1
ATOM 846 O O . PHE A 1 101 ? -13.771 11.403 -1.070 1.00 94.81 101 PHE A O 1
ATOM 853 N N . ILE A 1 102 ? -13.275 9.334 -0.441 1.00 94.06 102 ILE A N 1
ATOM 854 C CA . ILE A 1 102 ? -11.854 9.504 -0.791 1.00 94.06 102 ILE A CA 1
ATOM 855 C C . ILE A 1 102 ? -11.679 9.736 -2.297 1.00 94.06 102 ILE A C 1
ATOM 857 O O . ILE A 1 102 ? -10.812 10.512 -2.701 1.00 94.06 102 ILE A O 1
ATOM 861 N N . LYS A 1 103 ? -12.515 9.105 -3.129 1.00 92.88 103 LYS A N 1
ATOM 862 C CA . LYS A 1 103 ? -12.533 9.325 -4.582 1.00 92.88 103 LYS A CA 1
ATOM 863 C C . LYS A 1 103 ? -13.010 10.727 -4.975 1.00 92.88 103 LYS A C 1
ATOM 865 O O . LYS A 1 103 ? -12.667 11.177 -6.061 1.00 92.88 103 LYS A O 1
ATOM 870 N N . SER A 1 104 ? -13.762 11.434 -4.128 1.00 94.94 104 SER A N 1
ATOM 871 C CA . SER A 1 104 ? -14.139 12.825 -4.410 1.00 94.94 104 SER A CA 1
ATOM 872 C C . SER A 1 104 ? -13.024 13.835 -4.107 1.00 94.94 104 SER A C 1
ATOM 874 O O . SER A 1 104 ? -13.126 14.989 -4.516 1.00 94.94 104 SER A O 1
ATOM 876 N N . LEU A 1 105 ? -11.958 13.435 -3.400 1.00 94.19 105 LEU A N 1
ATOM 877 C CA . LEU A 1 105 ? -10.844 14.321 -3.041 1.00 94.19 105 LEU A CA 1
ATOM 878 C C . LEU A 1 105 ? -9.937 14.622 -4.241 1.00 94.19 105 LEU A C 1
ATOM 880 O O . LEU A 1 105 ? -9.732 13.791 -5.125 1.00 94.19 105 LEU A O 1
ATOM 884 N N . LYS A 1 106 ? -9.294 15.793 -4.254 1.00 91.62 106 LYS A N 1
ATOM 885 C CA . LYS A 1 106 ? -8.398 16.165 -5.358 1.00 91.62 106 LYS A CA 1
ATOM 886 C C . LYS A 1 106 ? -7.099 15.353 -5.311 1.00 91.62 106 LYS A C 1
ATOM 888 O O . LYS A 1 106 ? -6.437 15.310 -4.274 1.00 91.62 106 LYS A O 1
ATOM 893 N N . TYR A 1 107 ? -6.692 14.795 -6.455 1.00 92.81 107 TYR A N 1
ATOM 894 C CA . TYR A 1 107 ? -5.454 14.016 -6.617 1.00 92.81 107 TYR A CA 1
ATOM 895 C C . TYR A 1 107 ? -5.334 12.859 -5.612 1.00 92.81 107 TYR A C 1
ATOM 897 O O . TYR A 1 107 ? -4.396 12.793 -4.812 1.00 92.81 107 TYR A O 1
ATOM 905 N N . HIS A 1 108 ? -6.302 11.946 -5.661 1.00 93.62 108 HIS A N 1
ATOM 906 C CA . HIS A 1 108 ? -6.277 10.707 -4.896 1.00 93.62 108 HIS A CA 1
ATOM 907 C C . HIS A 1 108 ? -5.628 9.569 -5.705 1.00 93.62 108 HIS A C 1
ATOM 909 O O . HIS A 1 108 ? -5.718 9.504 -6.931 1.00 93.62 108 HIS A O 1
ATOM 915 N N . SER A 1 109 ? -4.989 8.626 -5.022 1.00 92.38 109 SER A N 1
ATOM 916 C CA . SER A 1 109 ? -4.454 7.402 -5.620 1.00 92.38 109 SER A CA 1
ATOM 917 C C . SER A 1 109 ? -4.458 6.265 -4.605 1.00 92.38 109 SER A C 1
ATOM 919 O O . SER A 1 109 ? -4.204 6.478 -3.421 1.00 92.38 109 SER A O 1
ATOM 921 N N . TRP A 1 110 ? -4.753 5.048 -5.059 1.00 93.62 110 TRP A N 1
ATOM 922 C CA . TRP A 1 110 ? -4.702 3.851 -4.224 1.00 93.62 110 TRP A CA 1
ATOM 923 C C . TRP A 1 110 ? -3.352 3.155 -4.371 1.00 93.62 110 TRP A C 1
ATOM 925 O O . TRP A 1 110 ? -2.960 2.767 -5.475 1.00 93.62 110 TRP A O 1
ATOM 935 N N . ASN A 1 111 ? -2.660 2.935 -3.255 1.00 89.31 111 ASN A N 1
ATOM 936 C CA . ASN A 1 111 ? -1.458 2.118 -3.233 1.00 89.31 111 ASN A CA 1
ATOM 937 C C . ASN A 1 111 ? -1.827 0.655 -2.949 1.00 89.31 111 ASN A C 1
ATOM 939 O O . ASN A 1 111 ? -2.096 0.286 -1.807 1.00 89.31 111 ASN A O 1
ATOM 943 N N . LYS A 1 112 ? -1.795 -0.185 -3.991 1.00 86.12 112 LYS A N 1
ATOM 944 C CA . LYS A 1 112 ? -2.100 -1.623 -3.888 1.00 86.12 112 LYS A CA 1
ATOM 945 C C . LYS A 1 112 ? -1.096 -2.397 -3.032 1.00 86.12 112 LYS A C 1
ATOM 947 O O . LYS A 1 112 ? -1.489 -3.338 -2.35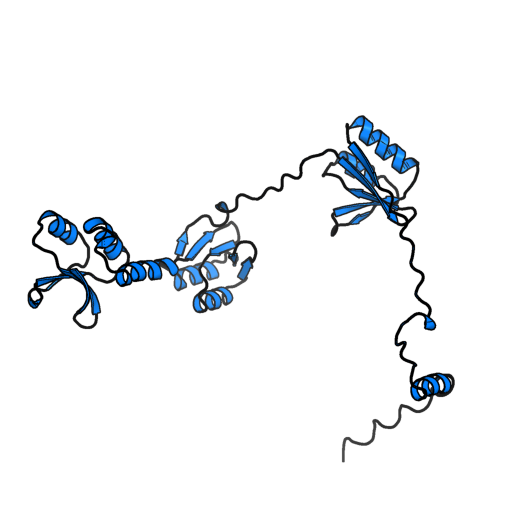9 1.00 86.12 112 LYS A O 1
ATOM 952 N N . GLU A 1 113 ? 0.180 -2.016 -3.055 1.00 82.19 113 GLU A N 1
ATOM 953 C CA . GLU A 1 113 ? 1.237 -2.736 -2.331 1.00 82.19 113 GLU A CA 1
ATOM 954 C C . GLU A 1 113 ? 1.125 -2.535 -0.822 1.00 82.19 113 GLU A C 1
ATOM 956 O O . GLU A 1 113 ? 1.364 -3.448 -0.037 1.00 82.19 113 GLU A O 1
ATOM 961 N N . LYS A 1 114 ? 0.773 -1.313 -0.419 1.00 80.62 114 LYS A N 1
ATOM 962 C CA . LYS A 1 114 ? 0.800 -0.876 0.980 1.00 80.62 114 LYS A CA 1
ATOM 963 C C . LYS A 1 114 ? -0.597 -0.681 1.577 1.00 80.62 114 LYS A C 1
ATOM 965 O O . LYS A 1 114 ? -0.711 -0.329 2.747 1.00 80.62 114 LYS A O 1
ATOM 970 N N . MET A 1 115 ? -1.641 -0.931 0.784 1.00 86.38 115 MET A N 1
ATOM 971 C CA . MET A 1 115 ? -3.052 -0.895 1.175 1.00 86.38 115 MET A CA 1
ATOM 972 C C . MET A 1 115 ? -3.454 0.419 1.871 1.00 86.38 115 MET A C 1
ATOM 974 O O . MET A 1 115 ? -4.128 0.411 2.903 1.00 86.38 115 MET A O 1
ATOM 978 N N . PHE A 1 116 ? -3.031 1.554 1.310 1.00 91.62 116 PHE A N 1
ATOM 979 C CA . PHE A 1 116 ? -3.432 2.886 1.767 1.00 91.62 116 PHE A CA 1
ATOM 980 C C . PHE A 1 116 ? -3.789 3.800 0.595 1.00 91.62 116 PHE A C 1
ATOM 982 O O . PHE A 1 116 ? -3.312 3.636 -0.532 1.00 91.62 116 PHE A O 1
ATOM 989 N N . TRP A 1 117 ? -4.597 4.810 0.888 1.00 93.25 117 TRP A N 1
ATOM 990 C CA . TRP A 1 117 ? -4.898 5.910 -0.013 1.00 93.25 117 TRP A CA 1
ATOM 991 C C . TRP A 1 117 ? -3.880 7.027 0.149 1.00 93.25 117 TRP A C 1
ATOM 993 O O . TRP A 1 117 ? -3.429 7.341 1.249 1.00 93.25 117 TRP A O 1
ATOM 1003 N N . LEU A 1 118 ? -3.525 7.622 -0.976 1.00 92.69 118 LEU A N 1
ATOM 1004 C CA . LEU A 1 118 ? -2.569 8.700 -1.100 1.00 92.69 118 LEU A CA 1
ATOM 1005 C C . LEU A 1 118 ? -3.314 9.903 -1.669 1.00 92.69 118 LEU A C 1
ATOM 1007 O O . LEU A 1 118 ? -3.863 9.823 -2.764 1.00 92.69 118 LEU A O 1
ATOM 1011 N N . VAL A 1 119 ? -3.350 10.996 -0.921 1.00 94.56 119 VAL A N 1
ATOM 1012 C CA . VAL A 1 119 ? -4.073 12.218 -1.286 1.00 94.56 119 VAL A CA 1
ATOM 1013 C C . VAL A 1 119 ? -3.095 13.385 -1.243 1.00 94.56 119 VAL A C 1
ATOM 1015 O O . VAL A 1 119 ? -2.242 13.447 -0.358 1.00 94.56 119 VAL A O 1
ATOM 1018 N N . SER A 1 120 ? -3.172 14.319 -2.188 1.00 93.50 120 SER A N 1
ATOM 1019 C CA . SER A 1 120 ? -2.333 15.523 -2.139 1.00 93.50 120 SER A CA 1
ATOM 1020 C C . SER A 1 120 ? -2.630 16.367 -0.897 1.00 93.50 120 SER A C 1
ATOM 1022 O O . SER A 1 120 ? -3.790 16.561 -0.522 1.00 93.50 120 SER A O 1
ATOM 1024 N N . LYS A 1 121 ? -1.581 16.904 -0.265 1.00 92.56 121 LYS A N 1
ATOM 1025 C CA . LYS A 1 121 ? -1.675 17.772 0.917 1.00 92.56 121 LYS A CA 1
ATOM 1026 C C . LYS A 1 121 ? -2.056 19.194 0.507 1.00 92.56 121 LYS A C 1
ATOM 1028 O O . LYS A 1 121 ? -1.244 20.110 0.527 1.00 92.56 121 LYS A O 1
ATOM 1033 N N . THR A 1 122 ? -3.304 19.364 0.104 1.00 93.94 122 THR A N 1
ATOM 1034 C CA . THR A 1 122 ? -3.910 20.672 -0.160 1.00 93.94 122 THR A CA 1
ATOM 1035 C C . THR A 1 122 ? -4.751 21.076 1.048 1.00 93.94 122 THR A C 1
ATOM 1037 O O . THR A 1 122 ? -5.355 20.211 1.681 1.00 93.94 122 THR A O 1
ATOM 1040 N N . GLU A 1 123 ? -4.819 22.369 1.369 1.00 92.75 123 GLU A N 1
ATOM 1041 C CA . GLU A 1 123 ? -5.628 22.861 2.498 1.00 92.75 123 GLU A CA 1
ATOM 1042 C C . GLU A 1 123 ? -7.109 22.473 2.368 1.00 92.75 123 GLU A C 1
ATOM 1044 O O . GLU A 1 123 ? -7.740 22.095 3.352 1.00 92.75 123 GLU A O 1
ATOM 1049 N N . GLU A 1 124 ? -7.635 22.452 1.141 1.00 93.81 124 GLU A N 1
ATOM 1050 C CA . GLU A 1 124 ? -8.995 21.985 0.854 1.00 93.81 124 GLU A CA 1
ATOM 1051 C C . GLU A 1 124 ? -9.190 20.509 1.229 1.00 93.81 124 GLU A C 1
ATOM 1053 O O . GLU A 1 124 ? -10.079 20.166 2.007 1.00 93.81 124 GLU A O 1
ATOM 1058 N N . ASN A 1 125 ? -8.291 19.633 0.767 1.00 93.88 125 ASN A N 1
ATOM 1059 C CA . ASN A 1 125 ? -8.339 18.208 1.092 1.00 93.88 125 ASN A CA 1
ATOM 1060 C C . ASN A 1 125 ? -8.232 17.972 2.608 1.00 93.88 125 ASN A C 1
ATOM 1062 O O . ASN A 1 125 ? -8.947 17.128 3.145 1.00 93.88 125 ASN A O 1
ATOM 1066 N N . LYS A 1 126 ? -7.381 18.724 3.324 1.00 92.31 126 LYS A N 1
ATOM 1067 C CA . LYS A 1 126 ? -7.275 18.627 4.791 1.00 92.31 126 LYS A CA 1
ATOM 1068 C C . LYS A 1 126 ? -8.594 18.970 5.477 1.00 92.31 126 LYS A C 1
ATOM 1070 O O . LYS A 1 126 ? -9.032 18.218 6.346 1.00 92.31 126 LYS A O 1
ATOM 1075 N N . LYS A 1 127 ? -9.231 20.077 5.079 1.00 93.69 127 LYS A N 1
ATOM 1076 C CA . LYS A 1 127 ? -10.527 20.504 5.627 1.00 93.69 127 LYS A CA 1
ATOM 1077 C C . LYS A 1 127 ? -11.606 19.459 5.370 1.00 93.69 127 LYS A C 1
ATOM 1079 O O . LYS A 1 127 ? -12.307 19.084 6.305 1.00 93.69 127 LYS A O 1
ATOM 1084 N N . GLN A 1 128 ? -11.694 18.939 4.146 1.00 94.00 128 GLN A N 1
ATOM 1085 C CA . GLN A 1 128 ? -12.672 17.911 3.781 1.00 94.00 128 GLN A CA 1
ATOM 1086 C C . GLN A 1 128 ? -12.470 16.620 4.585 1.00 94.00 128 GLN A C 1
ATOM 1088 O O . GLN A 1 128 ? -13.423 16.091 5.155 1.00 94.00 128 GLN A O 1
ATOM 1093 N N . ILE A 1 129 ? -11.228 16.136 4.696 1.00 93.19 129 ILE A N 1
ATOM 1094 C CA . ILE A 1 129 ? -10.886 14.935 5.476 1.00 93.19 129 ILE A CA 1
ATOM 1095 C C . ILE A 1 129 ? -11.231 15.137 6.958 1.00 93.19 129 ILE A C 1
ATOM 1097 O O . ILE A 1 129 ? -11.852 14.263 7.567 1.00 93.19 129 ILE A O 1
ATOM 1101 N N . ALA A 1 130 ? -10.869 16.285 7.538 1.00 91.00 130 ALA A N 1
ATOM 1102 C CA . ALA A 1 130 ? -11.164 16.602 8.933 1.00 91.00 130 ALA A CA 1
ATOM 1103 C C . ALA A 1 130 ? -12.674 16.719 9.195 1.00 91.00 130 ALA A C 1
ATOM 1105 O O . ALA A 1 130 ? -13.152 16.207 10.206 1.00 91.00 130 ALA A O 1
ATOM 1106 N N . ALA A 1 131 ? -13.429 17.327 8.275 1.00 92.56 131 ALA A N 1
ATOM 1107 C CA . ALA A 1 131 ? -14.879 17.464 8.379 1.00 92.56 131 ALA A CA 1
ATOM 1108 C C . ALA A 1 131 ? -15.604 16.111 8.276 1.00 92.56 131 ALA A C 1
ATOM 1110 O O . ALA A 1 131 ? -16.510 15.841 9.061 1.00 92.56 131 ALA A O 1
ATOM 1111 N N . TYR A 1 132 ? -15.194 15.244 7.344 1.00 93.25 132 TYR A N 1
ATOM 1112 C CA . TYR A 1 132 ? -15.862 13.962 7.099 1.00 93.25 132 TYR A CA 1
ATOM 1113 C C . TYR A 1 132 ? -15.497 12.877 8.119 1.00 93.25 132 TYR A C 1
ATOM 1115 O O . TYR A 1 132 ? -16.359 12.143 8.616 1.00 93.25 132 TYR A O 1
ATOM 1123 N N . PHE A 1 133 ? -14.208 12.721 8.430 1.00 90.19 133 PHE A N 1
ATOM 1124 C CA . PHE A 1 133 ? -13.758 11.663 9.333 1.00 90.19 133 PHE A CA 1
ATOM 1125 C C . PHE A 1 133 ? -13.759 12.111 10.795 1.00 90.19 133 PHE A C 1
ATOM 1127 O O . PHE A 1 133 ? -14.097 11.303 11.662 1.00 90.19 133 PHE A O 1
ATOM 1134 N N . GLY A 1 134 ? -13.445 13.378 11.083 1.00 86.44 134 GLY A N 1
ATOM 1135 C CA . GLY A 1 134 ? -13.509 13.966 12.422 1.00 86.44 134 GLY A CA 1
ATOM 1136 C C . GLY A 1 134 ? -12.861 13.086 13.492 1.00 86.44 134 GLY A C 1
ATOM 1137 O O . GLY A 1 134 ? -11.661 12.832 13.473 1.00 86.44 134 GLY A O 1
ATOM 1138 N N . ARG A 1 135 ? -13.685 12.567 14.410 1.00 80.69 135 ARG A N 1
ATOM 1139 C CA . ARG A 1 135 ? -13.255 11.718 15.539 1.00 80.69 135 ARG A CA 1
ATOM 1140 C C . ARG A 1 135 ? -12.778 10.317 15.139 1.00 80.69 135 ARG A C 1
ATOM 1142 O O . ARG A 1 135 ? -12.206 9.624 15.972 1.00 80.69 135 ARG A O 1
ATOM 1149 N N . ARG A 1 136 ? -13.029 9.889 13.898 1.00 87.44 136 ARG A N 1
ATOM 1150 C CA . ARG A 1 136 ? -12.551 8.605 13.361 1.00 87.44 136 ARG A CA 1
ATOM 1151 C C . ARG A 1 136 ? -11.068 8.653 12.989 1.00 87.44 136 ARG A C 1
ATOM 1153 O O . ARG A 1 136 ? -10.467 7.593 12.844 1.00 87.44 136 ARG A O 1
ATOM 1160 N N . LEU A 1 137 ? -10.484 9.845 12.831 1.00 88.56 137 LEU A N 1
ATOM 1161 C CA . LEU A 1 137 ? -9.071 10.009 12.494 1.00 88.56 137 LEU A CA 1
ATOM 1162 C C . LEU A 1 137 ? -8.187 9.755 13.712 1.00 88.56 137 LEU A C 1
ATOM 1164 O O . LEU A 1 137 ? -8.339 10.401 14.746 1.00 88.56 137 LEU A O 1
ATOM 1168 N N . TYR A 1 138 ? -7.197 8.884 13.553 1.00 87.25 138 TYR A N 1
ATOM 1169 C CA . TYR A 1 138 ? -6.112 8.737 14.516 1.00 87.25 138 TYR A CA 1
ATOM 1170 C C . TYR A 1 138 ? -4.759 8.857 13.819 1.00 87.25 138 TYR A C 1
ATOM 1172 O O . TYR A 1 138 ? -4.513 8.255 12.769 1.00 87.25 138 TYR A O 1
ATOM 1180 N N . ARG A 1 139 ? -3.866 9.663 14.402 1.00 84.75 139 ARG A N 1
ATOM 1181 C CA . ARG A 1 139 ? -2.526 9.882 13.852 1.00 84.75 139 ARG A CA 1
ATOM 1182 C C . ARG A 1 139 ? -1.667 8.657 14.132 1.00 84.75 139 ARG A C 1
ATOM 1184 O O . ARG A 1 139 ? -1.497 8.274 15.286 1.00 84.75 139 ARG A O 1
ATOM 1191 N N . GLY A 1 140 ? -1.089 8.055 13.098 1.00 80.69 140 GLY A N 1
ATOM 1192 C CA . GLY A 1 140 ? -0.195 6.912 13.271 1.00 80.69 140 GLY A CA 1
ATOM 1193 C C . GLY A 1 140 ? 0.785 6.771 12.118 1.00 80.69 140 GLY A C 1
ATOM 1194 O O . GLY A 1 140 ? 0.431 7.037 10.980 1.00 80.69 140 GLY A O 1
ATOM 1195 N N . LYS A 1 141 ? 2.006 6.299 12.393 1.00 78.19 141 LYS A N 1
ATOM 1196 C CA . LYS A 1 141 ? 3.023 6.059 11.354 1.00 78.19 141 LYS A CA 1
ATOM 1197 C C . LYS A 1 141 ? 2.567 4.924 10.427 1.00 78.19 141 LYS A C 1
ATOM 1199 O O . LYS A 1 141 ? 2.539 3.762 10.843 1.00 78.19 141 LYS A O 1
ATOM 1204 N N . ILE A 1 142 ? 2.150 5.241 9.204 1.00 76.75 142 ILE A N 1
ATOM 1205 C CA . ILE A 1 142 ? 1.808 4.284 8.138 1.00 76.75 142 ILE A CA 1
ATOM 1206 C C . ILE A 1 142 ? 3.104 3.819 7.470 1.00 76.75 142 ILE A C 1
ATOM 1208 O O . ILE A 1 142 ? 3.315 2.619 7.304 1.00 76.75 142 ILE A O 1
ATOM 1212 N N . LEU A 1 143 ? 4.017 4.748 7.186 1.00 68.19 143 LEU A N 1
ATOM 1213 C CA . LEU A 1 143 ? 5.312 4.470 6.564 1.00 68.19 143 LEU A CA 1
ATOM 1214 C C . LEU A 1 143 ? 6.248 3.657 7.473 1.00 68.19 143 LEU A C 1
ATOM 1216 O O . LEU A 1 143 ? 6.993 2.817 6.979 1.00 68.19 143 LEU A O 1
ATOM 1220 N N . GLY A 1 144 ? 6.165 3.838 8.796 1.00 58.03 144 GLY A N 1
ATOM 1221 C CA . GLY A 1 144 ? 7.049 3.174 9.766 1.00 58.03 144 GLY A CA 1
ATOM 1222 C C . GLY A 1 144 ? 6.822 1.668 9.972 1.00 58.03 144 GLY A C 1
ATOM 1223 O O . GLY A 1 144 ? 7.662 1.014 10.581 1.00 58.03 144 GLY A O 1
ATOM 1224 N N . LEU A 1 145 ? 5.713 1.099 9.483 1.00 52.91 145 LEU A N 1
ATOM 1225 C CA . LEU A 1 145 ? 5.433 -0.346 9.586 1.00 52.91 145 LEU A CA 1
ATOM 1226 C C . LEU A 1 145 ? 6.067 -1.166 8.461 1.00 52.91 145 LEU A C 1
ATOM 1228 O O . LEU A 1 145 ? 6.082 -2.395 8.505 1.00 52.91 145 LEU A O 1
ATOM 1232 N N . LEU A 1 146 ? 6.617 -0.490 7.460 1.00 49.72 146 LEU A N 1
ATOM 1233 C CA . LEU A 1 146 ? 7.397 -1.124 6.424 1.00 49.72 146 LEU A CA 1
ATOM 1234 C C . LEU A 1 146 ? 8.844 -1.087 6.890 1.00 49.72 146 LEU A C 1
ATOM 1236 O O . LEU A 1 146 ? 9.580 -0.150 6.595 1.00 49.72 146 LEU A O 1
ATOM 1240 N N . LYS A 1 147 ? 9.273 -2.145 7.587 1.00 45.09 147 LYS A N 1
ATOM 1241 C CA . LYS A 1 147 ? 10.659 -2.575 7.402 1.00 45.09 147 LYS A CA 1
ATOM 1242 C C . LYS A 1 147 ? 10.779 -2.789 5.905 1.00 45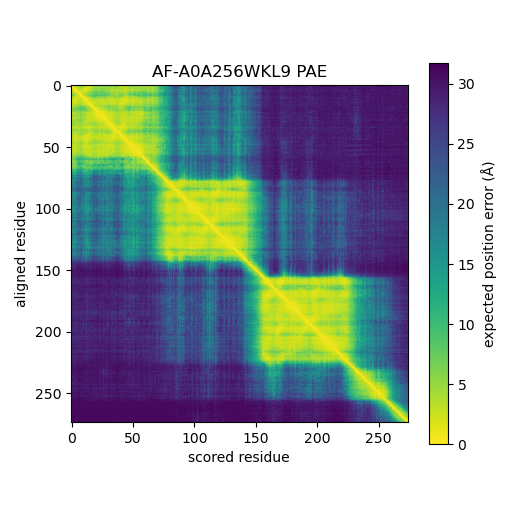.09 147 LYS A C 1
ATOM 1244 O O . LYS A 1 147 ? 10.197 -3.740 5.378 1.00 45.09 147 LYS A O 1
ATOM 1249 N N . GLU A 1 148 ? 11.419 -1.855 5.211 1.00 51.34 148 GLU A N 1
ATOM 1250 C CA . GLU A 1 148 ? 11.814 -2.082 3.838 1.00 51.34 148 GLU A CA 1
ATOM 1251 C C . GLU A 1 148 ? 12.459 -3.461 3.838 1.00 51.34 148 GLU A C 1
ATOM 1253 O O . GLU A 1 148 ? 13.421 -3.714 4.571 1.00 51.34 148 GLU A O 1
ATOM 1258 N N . LYS A 1 149 ? 11.898 -4.397 3.067 1.00 44.94 149 LYS A N 1
ATOM 1259 C CA . LYS A 1 149 ? 12.707 -5.511 2.606 1.00 44.94 149 LYS A CA 1
ATOM 1260 C C . LYS A 1 149 ? 13.735 -4.851 1.706 1.00 44.94 149 LYS A C 1
ATOM 1262 O O . LYS A 1 149 ? 13.563 -4.811 0.490 1.00 44.94 149 LYS A O 1
ATOM 1267 N N . VAL A 1 150 ? 14.781 -4.295 2.316 1.00 46.69 150 VAL A N 1
ATOM 1268 C CA . VAL A 1 150 ? 16.059 -4.113 1.669 1.00 46.69 150 VAL A CA 1
ATOM 1269 C C . VAL A 1 150 ? 16.378 -5.531 1.249 1.00 46.69 150 VAL A C 1
ATOM 1271 O O . VAL A 1 150 ? 16.824 -6.354 2.049 1.00 46.69 150 VAL A O 1
ATOM 1274 N N . LYS A 1 151 ? 16.045 -5.869 0.003 1.00 49.69 151 LYS A N 1
ATOM 1275 C CA . LYS A 1 151 ? 16.759 -6.919 -0.689 1.00 49.69 151 LYS A CA 1
ATOM 1276 C C . LYS A 1 151 ? 18.180 -6.381 -0.688 1.00 49.69 151 LYS A C 1
ATOM 1278 O O . LYS A 1 151 ? 18.553 -5.636 -1.587 1.00 49.69 151 LYS A O 1
ATOM 1283 N N . LYS A 1 152 ? 18.939 -6.668 0.374 1.00 45.09 152 LYS A N 1
ATOM 1284 C CA . LYS A 1 152 ? 20.386 -6.677 0.292 1.00 45.09 152 LYS A CA 1
ATOM 1285 C C . LYS A 1 152 ? 20.623 -7.763 -0.740 1.00 45.09 152 LYS A C 1
ATOM 1287 O O . LYS A 1 152 ? 20.653 -8.942 -0.406 1.00 45.09 152 LYS A O 1
ATOM 1292 N N . ALA A 1 153 ? 20.632 -7.369 -2.015 1.00 48.72 153 ALA A N 1
ATOM 1293 C CA . ALA A 1 153 ? 21.331 -8.148 -3.004 1.00 48.72 153 ALA A CA 1
ATOM 1294 C C . ALA A 1 153 ? 22.697 -8.389 -2.361 1.00 48.72 153 ALA A C 1
ATOM 1296 O O . ALA A 1 153 ? 23.272 -7.426 -1.830 1.00 48.72 153 ALA A O 1
ATOM 1297 N N . PRO A 1 154 ? 23.161 -9.639 -2.265 1.00 47.53 154 PRO A N 1
ATOM 1298 C CA . PRO A 1 154 ? 24.531 -9.840 -1.850 1.00 47.53 154 PRO A CA 1
ATOM 1299 C C . PRO A 1 154 ? 25.367 -8.950 -2.778 1.00 47.53 154 PRO A C 1
ATOM 1301 O O . PRO A 1 154 ? 25.201 -9.004 -3.997 1.00 47.53 154 PRO A O 1
ATOM 1304 N N . LEU A 1 155 ? 26.157 -8.030 -2.212 1.00 58.69 155 LEU A N 1
ATOM 1305 C CA . LEU A 1 155 ? 27.145 -7.280 -2.985 1.00 58.69 155 LEU A CA 1
ATOM 1306 C C . LEU A 1 155 ? 28.256 -8.270 -3.334 1.00 58.69 155 LEU A C 1
ATOM 1308 O O . LEU A 1 155 ? 29.372 -8.182 -2.832 1.00 58.69 155 LEU A O 1
ATOM 1312 N N . THR A 1 156 ? 27.928 -9.284 -4.126 1.00 74.69 156 THR A N 1
ATOM 1313 C CA . THR A 1 156 ? 28.935 -10.097 -4.765 1.00 74.69 156 THR A CA 1
ATOM 1314 C C . THR A 1 156 ? 29.505 -9.241 -5.885 1.00 74.69 156 THR A C 1
ATOM 1316 O O . THR A 1 156 ? 28.785 -8.688 -6.726 1.00 74.69 156 THR A O 1
ATOM 1319 N N . LYS A 1 157 ? 30.824 -9.046 -5.845 1.00 85.19 157 LYS A N 1
ATOM 1320 C CA . LYS A 1 157 ? 31.603 -8.497 -6.956 1.00 85.19 157 LYS A CA 1
ATOM 1321 C C . LYS A 1 157 ? 31.662 -9.554 -8.061 1.00 85.19 157 LYS A C 1
ATOM 1323 O O . LYS A 1 157 ? 32.693 -10.177 -8.292 1.00 85.19 157 LYS A O 1
ATOM 1328 N N . GLU A 1 158 ? 30.514 -9.829 -8.661 1.00 90.50 158 GLU A N 1
ATOM 1329 C CA . GLU A 1 158 ? 30.336 -10.829 -9.705 1.00 90.50 158 GLU A CA 1
ATOM 1330 C C . GLU A 1 158 ? 29.953 -10.125 -11.006 1.00 90.50 158 GLU A C 1
ATOM 1332 O O . GLU A 1 158 ? 29.022 -9.314 -11.052 1.00 90.50 158 GLU A O 1
ATOM 1337 N N . LEU A 1 159 ? 30.702 -10.429 -12.064 1.00 91.81 159 LEU A N 1
ATOM 1338 C CA . LEU A 1 159 ? 30.423 -9.995 -13.425 1.00 91.81 159 LEU A CA 1
ATOM 1339 C C . LEU A 1 159 ? 29.965 -11.209 -14.230 1.00 91.81 159 LEU A C 1
ATOM 1341 O O . LEU A 1 159 ? 30.756 -12.101 -14.532 1.00 91.81 159 LEU A O 1
ATOM 1345 N N . HIS A 1 160 ? 28.693 -11.222 -14.617 1.00 91.38 160 HIS A N 1
ATOM 1346 C CA . HIS A 1 160 ? 28.148 -12.245 -15.501 1.00 91.38 160 HIS A CA 1
ATOM 1347 C C . HIS A 1 160 ? 28.129 -11.733 -16.941 1.00 91.38 160 HIS A C 1
ATOM 1349 O O . HIS A 1 160 ? 27.489 -10.723 -17.253 1.00 91.38 160 HIS A O 1
ATOM 1355 N N . VAL A 1 161 ? 28.808 -12.461 -17.822 1.00 92.88 161 VAL A N 1
ATOM 1356 C CA . VAL A 1 161 ? 28.913 -12.182 -19.253 1.00 92.88 161 VAL A CA 1
ATOM 1357 C C . VAL A 1 161 ? 28.166 -13.271 -20.014 1.00 92.88 161 VAL A C 1
ATOM 1359 O O . VAL A 1 161 ? 28.517 -14.445 -19.929 1.00 92.88 161 VAL A O 1
ATOM 1362 N N . TYR A 1 162 ? 27.134 -12.878 -20.756 1.00 90.56 162 TYR A N 1
ATOM 1363 C CA . TYR A 1 162 ? 26.311 -13.771 -21.570 1.00 90.56 162 TYR A CA 1
ATOM 1364 C C . TYR A 1 162 ? 26.485 -13.446 -23.051 1.00 90.56 162 TYR A C 1
ATOM 1366 O O . TYR A 1 162 ? 26.413 -12.279 -23.439 1.00 90.56 162 TYR A O 1
ATOM 1374 N N . GLU A 1 163 ? 26.613 -14.461 -23.898 1.00 89.44 163 GLU A N 1
ATOM 1375 C CA . GLU A 1 163 ? 26.411 -14.291 -25.340 1.00 89.44 163 GLU A CA 1
ATOM 1376 C C . GLU A 1 163 ? 24.908 -14.111 -25.613 1.00 89.44 163 GLU A C 1
ATOM 1378 O O . GLU A 1 163 ? 24.114 -15.033 -25.440 1.00 89.44 163 GLU A O 1
ATOM 1383 N N . HIS A 1 164 ? 24.484 -12.898 -25.981 1.00 78.06 164 HIS A N 1
ATOM 1384 C CA . HIS A 1 164 ? 23.061 -12.594 -26.179 1.00 78.06 164 HIS A CA 1
ATOM 1385 C C . HIS A 1 164 ? 22.602 -12.946 -27.598 1.00 78.06 164 HIS A C 1
ATOM 1387 O O . HIS A 1 164 ? 21.627 -13.666 -27.797 1.00 78.06 164 HIS A O 1
ATOM 1393 N N . ILE A 1 165 ? 23.319 -12.414 -28.588 1.00 82.25 165 ILE A N 1
ATOM 1394 C CA . ILE A 1 165 ? 23.157 -12.665 -30.025 1.00 82.25 165 ILE A CA 1
ATOM 1395 C C . ILE A 1 165 ? 24.571 -12.881 -30.571 1.00 82.25 165 ILE A C 1
ATOM 1397 O O . ILE A 1 165 ? 25.526 -12.365 -29.989 1.00 82.25 165 ILE A O 1
ATOM 1401 N N . LYS A 1 166 ? 24.725 -13.608 -31.684 1.00 81.56 166 LYS A N 1
ATOM 1402 C CA . LYS A 1 166 ? 26.025 -13.800 -32.343 1.00 81.56 166 LYS A CA 1
ATOM 1403 C C . LYS A 1 166 ? 26.747 -12.451 -32.508 1.00 81.56 166 LYS A C 1
ATOM 1405 O O . LYS A 1 166 ? 26.220 -11.544 -33.149 1.00 81.56 166 LYS A O 1
ATOM 1410 N N . GLY A 1 167 ? 27.921 -12.315 -31.887 1.00 84.94 167 GLY A N 1
ATOM 1411 C CA . GLY A 1 167 ? 28.730 -11.090 -31.917 1.00 84.94 167 GLY A CA 1
ATOM 1412 C C . GLY A 1 167 ? 28.364 -10.009 -30.886 1.00 84.94 167 GLY A C 1
ATOM 1413 O O . GLY A 1 167 ? 28.900 -8.902 -30.962 1.00 84.94 167 GLY A O 1
ATOM 1414 N N . ARG A 1 168 ? 27.461 -10.271 -29.928 1.00 91.00 168 ARG A N 1
ATOM 1415 C CA . ARG A 1 168 ? 27.111 -9.323 -28.854 1.00 91.00 168 ARG A CA 1
ATOM 1416 C C . ARG A 1 168 ? 27.099 -9.957 -27.470 1.00 91.00 168 ARG A C 1
ATOM 1418 O O . ARG A 1 168 ? 26.441 -10.972 -27.233 1.00 91.00 168 ARG A O 1
ATOM 1425 N N . LEU A 1 169 ? 27.735 -9.260 -26.537 1.00 92.62 169 LEU A N 1
ATOM 1426 C CA . LEU A 1 169 ? 27.800 -9.617 -25.128 1.00 92.62 169 LEU A CA 1
ATOM 1427 C C . LEU A 1 169 ? 26.777 -8.828 -24.323 1.00 92.62 169 LEU A C 1
ATOM 1429 O O . LEU A 1 169 ? 26.575 -7.631 -24.528 1.00 92.62 169 LEU A O 1
ATOM 1433 N N . LYS A 1 170 ? 26.174 -9.507 -23.359 1.00 93.00 170 LYS A N 1
ATOM 1434 C CA . LYS A 1 170 ? 25.323 -8.936 -22.324 1.00 93.00 170 LYS A CA 1
ATOM 1435 C C . LYS A 1 170 ? 26.047 -9.034 -20.985 1.00 93.00 170 LYS A C 1
ATOM 1437 O O . LYS A 1 170 ? 26.463 -10.118 -20.586 1.00 93.00 170 LYS A O 1
ATOM 1442 N N . LEU A 1 171 ? 26.160 -7.906 -20.294 1.00 93.19 171 LEU A N 1
ATOM 1443 C CA . LEU A 1 171 ? 26.881 -7.761 -19.033 1.00 93.19 171 LEU A CA 1
ATOM 1444 C C . LEU A 1 171 ? 25.890 -7.474 -17.904 1.00 93.19 171 LEU A C 1
ATOM 1446 O O . LEU A 1 171 ? 25.127 -6.502 -17.965 1.00 93.19 171 LEU A O 1
ATOM 1450 N N . ILE A 1 172 ? 25.914 -8.314 -16.872 1.00 91.50 172 ILE A N 1
ATOM 1451 C CA . ILE A 1 172 ? 25.118 -8.160 -15.652 1.00 91.50 172 ILE A CA 1
ATOM 1452 C C . ILE A 1 172 ? 26.076 -8.126 -14.467 1.00 91.50 172 ILE A C 1
ATOM 1454 O O . ILE A 1 172 ? 26.865 -9.049 -14.282 1.00 91.50 172 ILE A O 1
ATOM 1458 N N . PHE A 1 173 ? 25.998 -7.066 -13.672 1.00 90.94 173 PHE A N 1
ATOM 1459 C CA . PHE A 1 173 ? 26.857 -6.864 -12.511 1.00 90.94 173 PHE A CA 1
ATOM 1460 C C . PHE A 1 173 ? 26.176 -5.953 -11.483 1.00 90.94 173 PHE A C 1
ATOM 1462 O O . PHE A 1 173 ? 25.198 -5.260 -11.787 1.00 90.94 173 PHE A O 1
ATOM 1469 N N . THR A 1 174 ? 26.682 -5.969 -10.251 1.00 88.25 174 THR A N 1
ATOM 1470 C CA . THR A 1 174 ? 26.264 -5.048 -9.184 1.00 88.25 174 THR A CA 1
ATOM 1471 C C . THR A 1 174 ? 26.770 -3.633 -9.465 1.00 88.25 174 THR A C 1
ATOM 1473 O O . THR A 1 174 ? 27.805 -3.458 -10.093 1.00 88.25 174 THR A O 1
ATOM 1476 N N . TYR A 1 175 ? 26.043 -2.592 -9.045 1.00 87.38 175 TYR A N 1
ATOM 1477 C CA . TYR A 1 175 ? 26.408 -1.216 -9.408 1.00 87.38 175 TYR A CA 1
ATOM 1478 C C . TYR A 1 175 ? 27.827 -0.857 -8.934 1.00 87.38 175 TYR A C 1
ATOM 1480 O O . TYR A 1 175 ? 28.099 -0.831 -7.735 1.00 87.38 175 TYR A O 1
ATOM 1488 N N . ASN A 1 176 ? 28.703 -0.546 -9.888 1.00 90.19 176 ASN A N 1
ATOM 1489 C CA . ASN A 1 176 ? 30.060 -0.070 -9.660 1.00 90.19 176 ASN A CA 1
ATOM 1490 C C . ASN A 1 176 ? 30.380 1.005 -10.706 1.00 90.19 176 ASN A C 1
ATOM 1492 O O . ASN A 1 176 ? 30.157 0.790 -11.901 1.00 90.19 176 ASN A O 1
ATOM 1496 N N . ASP A 1 177 ? 30.847 2.169 -10.252 1.00 89.75 177 ASP A N 1
ATOM 1497 C CA . ASP A 1 177 ? 31.050 3.319 -11.136 1.00 89.75 177 ASP A CA 1
ATOM 1498 C C . ASP A 1 177 ? 32.276 3.146 -12.044 1.00 89.75 177 ASP A C 1
ATOM 1500 O O . ASP A 1 177 ? 32.182 3.431 -13.235 1.00 89.75 177 ASP A O 1
ATOM 1504 N N . SER A 1 178 ? 33.362 2.551 -11.541 1.00 91.00 178 SER A N 1
ATOM 1505 C CA . SER A 1 178 ? 34.568 2.248 -12.324 1.00 91.00 178 SER A CA 1
ATOM 1506 C C . SER A 1 178 ? 34.271 1.283 -13.477 1.00 91.00 178 SER A C 1
ATOM 1508 O O . SER A 1 178 ? 34.608 1.556 -14.627 1.00 91.00 178 SER A O 1
ATOM 1510 N N . LEU A 1 179 ? 33.550 0.190 -13.201 1.00 91.12 179 LEU A N 1
ATOM 1511 C CA . LEU A 1 179 ? 33.147 -0.777 -14.229 1.00 91.12 179 LEU A CA 1
AT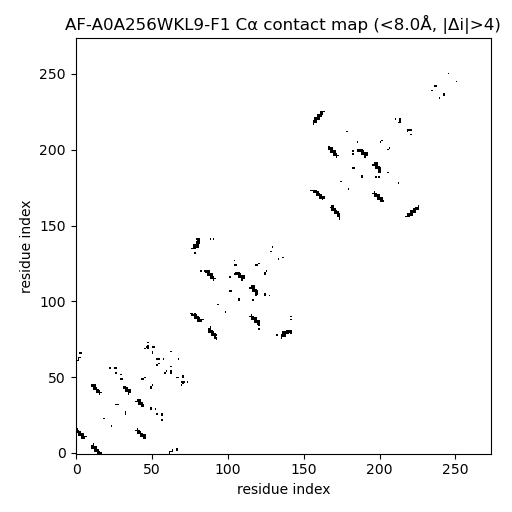OM 1512 C C . LEU A 1 179 ? 32.162 -0.157 -15.230 1.00 91.12 179 LEU A C 1
ATOM 1514 O O . LEU A 1 179 ? 32.216 -0.431 -16.427 1.00 91.12 179 LEU A O 1
ATOM 1518 N N . ARG A 1 180 ? 31.261 0.711 -14.762 1.00 92.56 180 ARG A N 1
ATOM 1519 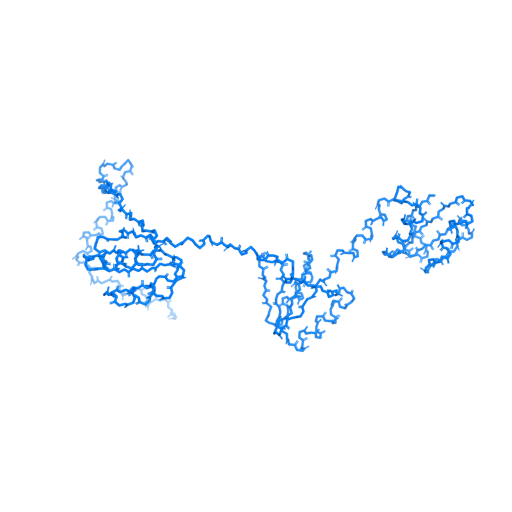C CA . ARG A 1 180 ? 30.343 1.455 -15.631 1.00 92.56 180 ARG A CA 1
ATOM 1520 C C . ARG A 1 180 ? 31.089 2.420 -16.553 1.00 92.56 180 ARG A C 1
ATOM 1522 O O . ARG A 1 180 ? 30.688 2.544 -17.708 1.00 92.56 180 ARG A O 1
ATOM 1529 N N . MET A 1 181 ? 32.111 3.117 -16.058 1.00 93.06 181 MET A N 1
ATOM 1530 C CA . MET A 1 181 ? 32.956 3.995 -16.869 1.00 93.06 181 MET A CA 1
ATOM 1531 C C . MET A 1 181 ? 33.683 3.197 -17.948 1.00 93.06 181 MET A C 1
ATOM 1533 O O . MET A 1 181 ? 33.521 3.521 -19.120 1.00 93.06 181 MET A O 1
ATOM 1537 N N . LEU A 1 182 ? 34.336 2.093 -17.571 1.00 93.38 182 LEU A N 1
ATOM 1538 C CA . LEU A 1 182 ? 34.992 1.181 -18.512 1.00 93.38 182 LEU A CA 1
ATOM 1539 C C . LEU A 1 182 ? 34.024 0.690 -19.599 1.00 93.38 182 LEU A C 1
ATOM 1541 O O . LEU A 1 182 ? 34.320 0.735 -20.787 1.00 93.38 182 LEU A O 1
ATOM 1545 N N . ILE A 1 183 ? 32.816 0.268 -19.210 1.00 93.62 183 ILE A N 1
ATOM 1546 C CA . ILE A 1 183 ? 31.818 -0.217 -20.173 1.00 93.62 183 ILE A CA 1
ATOM 1547 C C . ILE A 1 183 ? 31.379 0.884 -21.136 1.00 93.62 183 ILE A C 1
ATOM 1549 O O . ILE A 1 183 ? 31.090 0.582 -22.287 1.00 93.62 183 ILE A O 1
ATOM 1553 N N . LYS A 1 184 ? 31.323 2.148 -20.713 1.00 93.12 184 LYS A N 1
ATOM 1554 C CA . LYS A 1 184 ? 30.963 3.253 -21.612 1.00 93.12 184 LYS A CA 1
ATOM 1555 C C . LYS A 1 184 ? 32.023 3.536 -22.675 1.00 93.12 184 LYS A C 1
ATOM 1557 O O . LYS A 1 184 ? 31.661 4.080 -23.713 1.00 93.12 184 LYS A O 1
ATOM 1562 N N . GLU A 1 185 ? 33.281 3.175 -22.436 1.00 93.75 185 GLU A N 1
ATOM 1563 C CA . GLU A 1 185 ? 34.367 3.328 -23.412 1.00 93.75 185 GLU A CA 1
ATOM 1564 C C . GLU A 1 185 ? 34.292 2.284 -24.534 1.00 93.75 185 GLU A C 1
ATOM 1566 O O . GLU A 1 185 ? 34.819 2.499 -25.625 1.00 93.75 185 GLU A O 1
ATOM 1571 N N . PHE A 1 186 ? 33.608 1.158 -24.305 1.00 93.88 186 PHE A N 1
ATOM 1572 C CA . PHE A 1 186 ? 33.476 0.121 -25.321 1.00 93.88 186 PHE A CA 1
ATOM 1573 C C . PHE A 1 186 ? 32.593 0.559 -26.505 1.00 93.88 186 PHE A C 1
ATOM 1575 O O . PHE A 1 186 ? 31.632 1.324 -26.352 1.00 93.88 186 PHE A O 1
ATOM 1582 N N . PRO A 1 187 ? 32.862 0.029 -27.711 1.00 91.06 187 PRO A N 1
ATOM 1583 C CA . PRO A 1 187 ? 32.090 0.372 -28.895 1.00 91.06 187 PRO A CA 1
ATOM 1584 C C . PRO A 1 187 ? 30.659 -0.187 -28.831 1.00 91.06 187 PRO A C 1
ATOM 1586 O O . PRO A 1 187 ? 30.422 -1.321 -28.411 1.00 91.06 187 PRO A O 1
ATOM 1589 N N . TYR A 1 188 ? 29.701 0.607 -29.320 1.00 91.06 188 TYR A N 1
ATOM 1590 C CA . TYR A 1 188 ? 28.278 0.252 -29.457 1.00 91.06 188 TYR A CA 1
ATOM 1591 C C . TYR A 1 188 ? 27.597 -0.221 -28.166 1.00 91.06 188 TYR A C 1
ATOM 1593 O O . TYR A 1 188 ? 26.741 -1.114 -28.186 1.00 91.06 188 TYR A O 1
ATOM 1601 N N . THR A 1 189 ? 27.949 0.392 -27.039 1.00 93.19 189 THR A N 1
ATOM 1602 C CA . THR A 1 189 ? 27.342 0.050 -25.757 1.00 93.19 189 THR A CA 1
ATOM 1603 C C . THR A 1 189 ? 25.931 0.597 -25.616 1.00 93.19 189 THR A C 1
ATOM 1605 O O . THR A 1 189 ? 25.598 1.700 -26.053 1.00 93.19 189 THR A O 1
ATOM 1608 N N . ARG A 1 190 ? 25.058 -0.197 -24.994 1.00 92.75 190 ARG A N 1
ATOM 1609 C CA . ARG A 1 190 ? 23.676 0.204 -24.720 1.00 92.75 190 ARG A CA 1
ATOM 1610 C C . ARG A 1 190 ? 23.207 -0.331 -23.378 1.00 92.75 190 ARG A C 1
ATOM 1612 O O . ARG A 1 190 ? 23.326 -1.524 -23.104 1.00 92.75 190 ARG A O 1
ATOM 1619 N N . TRP A 1 191 ? 22.622 0.552 -22.575 1.00 93.62 191 TRP A N 1
ATOM 1620 C CA . TRP A 1 191 ? 21.905 0.183 -21.359 1.00 93.62 191 TRP A CA 1
ATOM 1621 C C . TRP A 1 191 ? 20.462 -0.224 -21.681 1.00 93.62 191 TRP A C 1
ATOM 1623 O O . TRP A 1 191 ? 19.749 0.499 -22.381 1.00 93.62 191 TRP A O 1
ATOM 1633 N N . ASP A 1 192 ? 20.023 -1.363 -21.148 1.00 90.12 192 ASP A N 1
ATOM 1634 C CA . ASP A 1 192 ? 18.623 -1.789 -21.155 1.00 90.12 192 ASP A CA 1
ATOM 1635 C C . ASP A 1 192 ? 17.980 -1.441 -19.806 1.00 90.12 192 ASP A C 1
ATOM 1637 O O . ASP A 1 192 ? 18.257 -2.072 -18.785 1.00 90.12 192 ASP A O 1
ATOM 1641 N N . SER A 1 193 ? 17.105 -0.432 -19.791 1.00 87.62 193 SER A N 1
ATOM 1642 C CA . SER A 1 193 ? 16.439 0.033 -18.569 1.00 87.62 193 SER A CA 1
ATOM 1643 C C . SER A 1 193 ? 15.379 -0.932 -18.040 1.00 87.62 193 SER A C 1
ATOM 1645 O O . SER A 1 193 ? 15.126 -0.950 -16.833 1.00 87.62 193 SER A O 1
ATOM 1647 N N . LYS A 1 194 ? 14.769 -1.741 -18.913 1.00 86.88 194 LYS A N 1
ATOM 1648 C CA . LYS A 1 194 ? 13.709 -2.685 -18.545 1.00 86.88 194 LYS A CA 1
ATOM 1649 C C . LYS A 1 194 ? 14.304 -3.901 -17.850 1.00 86.88 194 LYS A C 1
ATOM 1651 O O . LYS A 1 194 ? 13.810 -4.312 -16.802 1.00 86.88 194 LYS A O 1
ATOM 1656 N N . ASN A 1 195 ? 15.376 -4.441 -18.422 1.00 84.19 195 ASN A N 1
ATOM 1657 C CA . ASN A 1 195 ? 16.009 -5.666 -17.944 1.00 84.19 195 ASN A CA 1
ATOM 1658 C C . ASN A 1 195 ? 17.246 -5.432 -17.061 1.00 84.19 195 ASN A C 1
ATOM 1660 O O . ASN A 1 195 ? 17.726 -6.369 -16.427 1.00 84.19 195 ASN A O 1
ATOM 1664 N N . LYS A 1 196 ? 17.725 -4.185 -16.977 1.00 87.19 196 LYS A N 1
ATOM 1665 C CA . LYS A 1 196 ? 18.843 -3.733 -16.136 1.00 87.19 196 LYS A CA 1
ATOM 1666 C C . LYS A 1 196 ? 20.176 -4.421 -16.450 1.00 87.19 196 LYS A C 1
ATOM 1668 O O . LYS A 1 196 ? 20.829 -4.956 -15.557 1.00 87.19 196 LYS A O 1
ATOM 1673 N N . TRP A 1 197 ? 20.596 -4.381 -17.711 1.00 91.94 197 TRP A N 1
ATOM 1674 C CA . TRP A 1 197 ? 21.899 -4.894 -18.146 1.00 91.94 197 TRP A CA 1
ATOM 1675 C C . TRP A 1 197 ? 22.537 -4.013 -19.220 1.00 91.94 197 TRP A C 1
ATOM 1677 O O . TRP A 1 197 ? 21.859 -3.225 -19.886 1.00 91.94 197 TRP A O 1
ATOM 1687 N N . TRP A 1 198 ? 23.842 -4.180 -19.423 1.00 93.50 198 TRP A N 1
ATOM 1688 C CA . TRP A 1 198 ? 24.567 -3.558 -20.531 1.00 93.50 198 TRP A CA 1
ATOM 1689 C C . TRP A 1 198 ? 24.713 -4.535 -21.692 1.00 93.50 198 TRP A C 1
ATOM 1691 O O . TRP A 1 198 ? 24.845 -5.737 -21.487 1.00 93.50 198 TRP A O 1
ATOM 1701 N N . THR A 1 199 ? 24.692 -4.023 -22.918 1.00 93.50 199 THR A N 1
ATOM 1702 C CA . THR A 1 199 ? 25.036 -4.777 -24.131 1.00 93.50 199 THR A CA 1
ATOM 1703 C C . THR A 1 199 ? 26.243 -4.127 -24.792 1.00 93.50 199 THR A C 1
ATOM 1705 O O . THR A 1 199 ? 26.274 -2.902 -24.876 1.00 93.50 199 THR A O 1
ATOM 1708 N N . THR A 1 200 ? 27.203 -4.921 -25.263 1.00 94.00 200 THR A N 1
ATOM 1709 C CA . THR A 1 200 ? 28.400 -4.473 -25.996 1.00 94.00 200 THR A CA 1
ATOM 1710 C C . THR A 1 200 ? 28.746 -5.455 -27.124 1.00 94.00 200 THR A C 1
ATOM 1712 O O . THR A 1 200 ? 28.149 -6.533 -27.221 1.00 94.00 200 THR A O 1
ATOM 1715 N N . VAL A 1 201 ? 29.672 -5.085 -28.007 1.00 93.44 201 VAL A N 1
ATOM 1716 C CA . VAL A 1 201 ? 30.189 -5.975 -29.057 1.00 93.44 201 VAL A CA 1
ATOM 1717 C C . VAL A 1 201 ? 31.064 -7.061 -28.448 1.00 93.44 201 VAL A C 1
ATOM 1719 O O . VAL A 1 201 ? 31.823 -6.823 -27.509 1.00 93.44 201 VAL A O 1
ATOM 1722 N N . ASP A 1 202 ? 30.960 -8.260 -29.006 1.00 91.00 202 ASP A N 1
ATOM 1723 C CA . ASP A 1 202 ? 31.863 -9.353 -28.694 1.00 91.00 202 ASP A CA 1
ATOM 1724 C C . ASP A 1 202 ? 33.162 -9.222 -29.502 1.00 91.00 202 ASP A C 1
ATOM 1726 O O . ASP A 1 202 ? 33.203 -9.536 -30.689 1.00 91.00 202 ASP A O 1
ATOM 1730 N N . ASN A 1 203 ? 34.206 -8.693 -28.863 1.00 91.88 203 ASN A N 1
ATOM 1731 C CA . ASN A 1 203 ? 35.539 -8.516 -29.439 1.00 91.88 203 ASN A CA 1
ATOM 1732 C C . ASN A 1 203 ? 36.599 -8.995 -28.433 1.00 91.88 203 ASN A C 1
ATOM 1734 O O . ASN A 1 203 ? 36.393 -8.865 -27.223 1.00 91.88 203 ASN A O 1
ATOM 1738 N N . SER A 1 204 ? 37.744 -9.493 -28.913 1.00 90.31 204 SER A N 1
ATOM 1739 C CA . SER A 1 204 ? 38.874 -9.905 -28.066 1.00 90.31 204 SER A CA 1
ATOM 1740 C C . SER A 1 204 ? 39.316 -8.774 -27.139 1.00 90.31 204 SER A C 1
ATOM 1742 O O . SER A 1 204 ? 39.400 -8.985 -25.933 1.00 90.31 204 SER A O 1
ATOM 1744 N N . PHE A 1 205 ? 39.438 -7.552 -27.670 1.00 92.56 205 PHE A N 1
ATOM 1745 C CA . PHE A 1 205 ? 39.777 -6.355 -26.894 1.00 92.56 205 PHE A CA 1
ATOM 1746 C C . PHE A 1 205 ? 38.830 -6.133 -25.704 1.00 92.56 205 PHE A C 1
ATOM 1748 O O . PHE A 1 205 ? 39.271 -5.921 -24.580 1.00 92.56 205 PHE A O 1
ATOM 1755 N N . VAL A 1 206 ? 37.514 -6.232 -25.923 1.00 91.56 206 VAL A N 1
ATOM 1756 C CA . VAL A 1 206 ? 36.514 -6.039 -24.857 1.00 91.56 206 VAL A CA 1
ATOM 1757 C C . VAL A 1 206 ? 36.640 -7.134 -23.795 1.00 91.56 206 VAL A C 1
ATOM 1759 O O . VAL A 1 206 ? 36.564 -6.848 -22.602 1.00 91.56 206 VAL A O 1
ATOM 1762 N N . ARG A 1 207 ? 36.864 -8.389 -24.207 1.00 90.56 207 ARG A N 1
ATOM 1763 C CA . ARG A 1 207 ? 37.052 -9.515 -23.279 1.00 90.56 207 ARG A CA 1
ATOM 1764 C C . ARG A 1 207 ? 38.320 -9.355 -22.434 1.00 90.56 207 ARG A C 1
ATOM 1766 O O . ARG A 1 207 ? 38.268 -9.608 -21.234 1.00 90.56 207 ARG A O 1
ATOM 1773 N N . GLU A 1 208 ? 39.421 -8.910 -23.032 1.00 92.31 208 GLU A N 1
ATOM 1774 C CA . GLU A 1 208 ? 40.695 -8.660 -22.345 1.00 92.31 208 GLU A CA 1
ATOM 1775 C C . GLU A 1 208 ? 40.604 -7.505 -21.346 1.00 92.31 208 GLU A C 1
ATOM 1777 O O . GLU A 1 208 ? 41.070 -7.637 -20.214 1.00 92.31 208 GLU A O 1
ATOM 1782 N N . GLN A 1 209 ? 39.952 -6.403 -21.725 1.00 93.12 209 GLN A N 1
ATOM 1783 C CA . GLN A 1 209 ? 39.722 -5.261 -20.834 1.00 93.12 209 GLN A CA 1
ATOM 1784 C C . GLN A 1 209 ? 38.852 -5.656 -19.634 1.00 93.12 209 GLN A C 1
ATOM 1786 O O . GLN A 1 209 ? 39.178 -5.332 -18.492 1.00 93.12 209 GLN A O 1
ATOM 1791 N N . LEU A 1 210 ? 37.781 -6.424 -19.868 1.00 92.12 210 LEU A N 1
ATOM 1792 C CA . LEU A 1 210 ? 36.940 -6.949 -18.789 1.00 92.12 210 LEU A CA 1
ATOM 1793 C C . LEU A 1 210 ? 37.714 -7.897 -17.862 1.00 92.12 210 LEU A C 1
ATOM 1795 O O . LEU A 1 210 ? 37.548 -7.811 -16.646 1.00 92.12 210 LEU A O 1
ATOM 1799 N N . ASN A 1 211 ? 38.563 -8.769 -18.412 1.00 92.31 211 ASN A N 1
ATOM 1800 C CA . ASN A 1 211 ? 39.378 -9.693 -17.622 1.00 92.31 211 ASN A CA 1
ATOM 1801 C C . ASN A 1 211 ? 40.418 -8.942 -16.773 1.00 92.31 211 ASN A C 1
ATOM 1803 O O . ASN A 1 211 ? 40.520 -9.169 -15.570 1.00 92.31 211 ASN A O 1
ATOM 1807 N N . THR A 1 212 ? 41.123 -7.980 -17.376 1.00 92.56 212 THR A N 1
ATOM 1808 C CA . THR A 1 212 ? 42.100 -7.122 -16.685 1.00 92.56 212 THR A CA 1
ATOM 1809 C C . THR A 1 212 ? 41.451 -6.378 -15.521 1.00 92.56 212 THR A C 1
ATOM 1811 O O . THR A 1 212 ? 41.958 -6.429 -14.401 1.00 92.56 212 THR A O 1
ATOM 1814 N N . PHE A 1 213 ? 40.285 -5.766 -15.751 1.00 92.94 213 PHE A N 1
ATOM 1815 C CA . PHE A 1 213 ? 39.528 -5.091 -14.699 1.00 92.94 213 PHE A CA 1
ATOM 1816 C C . PHE A 1 213 ? 39.122 -6.055 -13.577 1.00 92.94 213 PHE A C 1
ATOM 1818 O O . PHE A 1 213 ? 39.273 -5.738 -12.397 1.00 92.94 213 PHE A O 1
ATOM 1825 N N . CYS A 1 214 ? 38.634 -7.252 -13.923 1.00 91.31 214 CYS A N 1
ATOM 1826 C CA . CYS A 1 214 ? 38.225 -8.233 -12.920 1.00 91.31 214 CYS A CA 1
ATOM 1827 C C . CYS A 1 214 ? 39.401 -8.714 -12.064 1.00 91.31 214 CYS A C 1
ATOM 1829 O O . CYS A 1 214 ? 39.239 -8.882 -10.855 1.00 91.31 214 CYS A O 1
ATOM 1831 N N . LEU A 1 215 ? 40.580 -8.887 -12.663 1.00 91.19 215 LEU A N 1
ATOM 1832 C CA . LEU A 1 215 ? 41.792 -9.281 -11.952 1.00 91.19 215 LEU A CA 1
ATOM 1833 C C . LEU A 1 215 ? 42.280 -8.178 -10.999 1.00 91.19 215 LEU A C 1
ATOM 1835 O O . LEU A 1 215 ? 42.618 -8.472 -9.854 1.00 91.19 215 LEU A O 1
ATOM 1839 N N . GLN A 1 216 ? 42.271 -6.919 -11.446 1.00 91.19 216 GLN A N 1
ATOM 1840 C CA . GLN A 1 216 ? 42.699 -5.760 -10.651 1.00 91.19 216 GLN A CA 1
ATOM 1841 C C . GLN A 1 216 ? 41.781 -5.502 -9.449 1.00 91.19 216 GLN A C 1
ATOM 1843 O O . GLN A 1 216 ? 42.249 -5.313 -8.330 1.00 91.19 216 GLN A O 1
ATOM 1848 N N . GLU A 1 217 ? 40.466 -5.535 -9.664 1.00 87.06 217 GLU A N 1
ATOM 1849 C CA . GLU A 1 217 ? 39.462 -5.163 -8.657 1.00 87.06 217 GLU A CA 1
ATOM 1850 C C . GLU A 1 217 ? 38.930 -6.359 -7.840 1.00 87.06 217 GLU A C 1
ATOM 1852 O O . GLU A 1 217 ? 38.001 -6.212 -7.027 1.00 87.06 217 GLU A O 1
ATOM 1857 N N . GLN A 1 218 ? 39.507 -7.547 -8.066 1.00 85.31 218 GLN A N 1
ATOM 1858 C CA . GLN A 1 218 ? 39.136 -8.831 -7.460 1.00 85.31 218 GLN A CA 1
ATOM 1859 C C . GLN A 1 218 ? 37.659 -9.208 -7.677 1.00 85.31 218 GLN A C 1
ATOM 1861 O O . GLN A 1 218 ? 36.946 -9.594 -6.746 1.00 85.31 218 GLN A O 1
ATOM 1866 N N . TRP A 1 219 ? 37.177 -9.084 -8.913 1.00 90.06 219 TRP A N 1
ATOM 1867 C CA . TRP A 1 219 ? 35.840 -9.531 -9.305 1.00 90.06 219 TRP A CA 1
ATOM 1868 C C . TRP A 1 219 ? 35.857 -10.978 -9.786 1.00 90.06 219 TRP A C 1
ATOM 1870 O O . TRP A 1 219 ? 36.767 -11.418 -10.486 1.00 90.06 219 TRP A O 1
ATOM 1880 N N . LYS A 1 220 ? 34.793 -11.715 -9.468 1.00 88.50 220 LYS A N 1
ATOM 1881 C CA . LYS A 1 220 ? 34.543 -13.042 -10.032 1.00 88.50 220 LYS A CA 1
ATOM 1882 C C . LYS A 1 220 ? 33.846 -12.891 -11.380 1.00 88.50 220 LYS A C 1
ATOM 1884 O O . LYS A 1 220 ? 32.721 -12.396 -11.446 1.00 88.50 220 LYS A O 1
ATOM 1889 N N . GLN A 1 221 ? 34.503 -13.320 -12.452 1.00 88.12 221 GLN A N 1
ATOM 1890 C CA . GLN A 1 221 ? 33.928 -13.313 -13.795 1.00 88.12 221 GLN A CA 1
ATOM 1891 C C . GLN A 1 221 ? 33.288 -14.670 -14.114 1.00 88.12 221 GLN A C 1
ATOM 1893 O O . GLN A 1 221 ? 33.936 -15.711 -14.019 1.00 88.12 221 GLN A O 1
ATOM 1898 N N . HIS A 1 222 ? 32.027 -14.656 -14.541 1.00 89.06 222 HIS A N 1
ATOM 1899 C CA . HIS A 1 222 ? 31.306 -15.834 -15.018 1.00 89.06 222 HIS A CA 1
ATOM 1900 C C . HIS A 1 222 ? 30.915 -15.650 -16.479 1.00 89.06 222 HIS A C 1
ATOM 1902 O O . HIS A 1 222 ? 30.229 -14.689 -16.828 1.00 89.06 222 HIS A O 1
ATOM 1908 N N . TYR A 1 223 ? 31.332 -16.586 -17.327 1.00 89.06 223 TYR A N 1
ATOM 1909 C CA . TYR A 1 223 ? 31.039 -16.559 -18.753 1.00 89.06 223 TYR A CA 1
ATOM 1910 C C . TYR A 1 223 ? 30.039 -17.656 -19.123 1.00 89.06 223 TYR A C 1
ATOM 1912 O O . TYR A 1 223 ? 30.264 -18.830 -18.828 1.00 89.06 223 TYR A O 1
ATOM 1920 N N . TYR A 1 224 ? 28.949 -17.272 -19.785 1.00 87.44 224 TYR A N 1
ATOM 1921 C CA . TYR A 1 224 ? 27.884 -18.172 -20.215 1.00 87.44 224 TYR A CA 1
ATOM 1922 C C . TYR A 1 224 ? 27.721 -18.088 -21.731 1.00 87.44 224 TYR A C 1
ATOM 1924 O O . TYR A 1 224 ? 27.349 -17.042 -22.276 1.00 87.44 224 TYR A O 1
ATOM 1932 N N . LYS A 1 225 ? 27.959 -19.212 -22.406 1.00 83.19 225 LYS A N 1
ATOM 1933 C CA . LYS A 1 225 ? 27.593 -19.379 -23.813 1.00 83.19 225 LYS A CA 1
ATOM 1934 C C . LYS A 1 225 ? 26.119 -19.729 -23.913 1.00 83.19 225 LYS A C 1
ATOM 1936 O O . LYS A 1 225 ? 25.603 -20.469 -23.071 1.00 83.19 225 LYS A O 1
ATOM 1941 N N . LYS A 1 226 ? 25.440 -19.202 -24.933 1.00 76.38 226 LYS A N 1
ATOM 1942 C CA . LYS A 1 226 ? 24.084 -19.661 -25.241 1.00 76.38 226 LYS A CA 1
ATOM 1943 C C . LYS A 1 226 ? 24.196 -21.139 -25.656 1.00 76.38 226 LYS A C 1
ATOM 1945 O O . LYS A 1 226 ? 25.026 -21.428 -26.517 1.00 76.38 226 LYS A O 1
ATOM 1950 N N . PRO A 1 227 ? 23.427 -22.071 -25.063 1.00 71.38 227 PRO A N 1
ATOM 1951 C CA . PRO A 1 227 ? 23.368 -23.426 -25.597 1.00 71.38 227 PRO A CA 1
ATOM 1952 C C . PRO A 1 227 ? 22.894 -23.345 -27.051 1.00 71.38 227 PRO A C 1
ATOM 1954 O O . PRO A 1 227 ? 22.000 -22.551 -27.362 1.00 71.38 227 PRO A O 1
ATOM 1957 N N . GLU A 1 228 ? 23.524 -24.108 -27.943 1.00 66.81 228 GLU A N 1
ATOM 1958 C CA . GLU A 1 228 ? 23.055 -24.248 -29.319 1.00 66.81 228 GLU A CA 1
ATOM 1959 C C . GLU A 1 228 ? 21.653 -24.859 -29.259 1.00 66.81 228 GLU A C 1
ATOM 1961 O O . GLU A 1 228 ? 21.476 -26.049 -29.020 1.00 66.81 228 GLU A O 1
ATOM 1966 N N . GLU A 1 229 ? 20.630 -24.012 -29.367 1.00 62.28 229 GLU A N 1
ATOM 1967 C CA . GLU A 1 229 ? 19.264 -24.472 -29.555 1.00 62.28 229 GLU A CA 1
ATOM 1968 C C . GLU A 1 229 ? 19.243 -25.172 -30.913 1.00 62.28 229 GLU A C 1
ATOM 1970 O O . GLU A 1 229 ? 19.469 -24.524 -31.939 1.00 62.28 229 GLU A O 1
ATOM 1975 N N . GLU A 1 230 ? 18.997 -26.484 -30.927 1.00 58.56 230 GLU A N 1
ATOM 1976 C CA . GLU A 1 230 ? 18.625 -27.196 -32.144 1.00 58.56 230 GLU A CA 1
ATOM 1977 C C . GLU A 1 230 ? 17.387 -26.495 -32.702 1.00 58.56 230 GLU A C 1
ATOM 1979 O O . GLU A 1 230 ? 16.271 -26.640 -32.194 1.00 58.56 230 GLU A O 1
ATOM 1984 N N . ILE A 1 231 ? 17.594 -25.636 -33.700 1.00 61.75 231 ILE A N 1
ATOM 1985 C CA . ILE A 1 231 ? 16.506 -24.922 -34.350 1.00 61.75 231 ILE A CA 1
ATOM 1986 C C . ILE A 1 231 ? 15.663 -26.001 -35.020 1.00 61.75 231 ILE A C 1
ATOM 1988 O O . ILE A 1 231 ? 16.014 -26.493 -36.092 1.00 61.75 231 ILE A O 1
ATOM 1992 N N . CYS A 1 232 ? 14.552 -26.381 -34.389 1.00 57.38 232 CYS A N 1
ATOM 1993 C CA . CYS A 1 232 ? 13.549 -27.212 -35.029 1.00 57.38 232 CYS A CA 1
ATOM 1994 C C . CYS A 1 232 ? 13.092 -26.452 -36.274 1.00 57.38 232 CYS A C 1
ATOM 1996 O O . CYS A 1 232 ? 12.458 -25.394 -36.173 1.00 57.38 232 CYS A O 1
ATOM 1998 N N . ALA A 1 233 ? 13.478 -26.951 -37.449 1.00 72.50 233 ALA A N 1
ATOM 1999 C CA . ALA A 1 233 ? 13.047 -26.383 -38.712 1.00 72.50 233 ALA A CA 1
ATOM 2000 C C . ALA A 1 233 ? 11.519 -26.272 -38.700 1.00 72.50 233 ALA A C 1
ATOM 2002 O O . ALA A 1 233 ? 10.828 -27.137 -38.156 1.00 72.50 233 ALA A O 1
ATOM 2003 N N . ARG A 1 234 ? 10.982 -25.188 -39.277 1.00 73.69 234 ARG A N 1
ATOM 2004 C CA . ARG A 1 234 ? 9.530 -25.017 -39.381 1.00 73.69 234 ARG A CA 1
ATOM 2005 C C . ARG A 1 234 ? 8.954 -26.293 -40.019 1.00 73.69 234 ARG A C 1
ATOM 2007 O O . ARG A 1 234 ? 9.367 -26.605 -41.137 1.00 73.69 234 ARG A O 1
ATOM 2014 N N . PRO A 1 235 ? 8.034 -27.009 -39.346 1.00 77.38 235 PRO A N 1
ATOM 2015 C CA . PRO A 1 235 ? 7.502 -28.255 -39.876 1.00 77.38 235 PRO A CA 1
ATOM 2016 C C . PRO A 1 235 ? 6.863 -27.999 -41.241 1.00 77.38 235 PRO A C 1
ATOM 2018 O O . PRO A 1 235 ? 6.177 -26.987 -41.438 1.00 77.38 235 PRO A O 1
ATOM 2021 N N . HIS A 1 236 ? 7.127 -28.893 -42.195 1.00 78.25 236 HIS A N 1
ATOM 2022 C CA . HIS A 1 236 ? 6.537 -28.801 -43.527 1.00 78.25 236 HIS A CA 1
ATOM 2023 C C . HIS A 1 236 ? 5.011 -28.931 -43.429 1.00 78.25 236 HIS A C 1
ATOM 2025 O O . HIS A 1 236 ? 4.492 -29.542 -42.495 1.00 78.25 236 HIS A O 1
ATOM 2031 N N . LYS A 1 237 ? 4.275 -28.387 -44.405 1.00 77.56 237 LYS A N 1
ATOM 2032 C CA . LYS A 1 237 ? 2.802 -28.437 -44.451 1.00 77.56 237 LYS A CA 1
ATOM 2033 C C . LYS A 1 237 ? 2.247 -29.851 -44.226 1.00 77.56 237 LYS A C 1
ATOM 2035 O O . LYS A 1 237 ? 1.244 -30.003 -43.537 1.00 77.56 237 LYS A O 1
ATOM 2040 N N . ASP A 1 238 ? 2.933 -30.858 -44.756 1.00 78.69 238 ASP A N 1
ATOM 2041 C CA . ASP A 1 238 ? 2.522 -32.267 -44.684 1.00 78.69 238 ASP A CA 1
ATOM 2042 C C . ASP A 1 238 ? 2.815 -32.922 -43.326 1.00 78.69 238 ASP A C 1
ATOM 2044 O O . ASP A 1 238 ? 2.264 -33.969 -43.009 1.00 78.69 238 ASP A O 1
ATOM 2048 N N . GLN A 1 239 ? 3.663 -32.300 -42.503 1.00 79.69 239 GLN A N 1
ATOM 2049 C CA . GLN A 1 239 ? 4.000 -32.768 -41.155 1.00 79.69 239 GLN A CA 1
ATOM 2050 C C . GLN A 1 239 ? 3.017 -32.242 -40.093 1.00 79.69 239 GLN A C 1
ATOM 2052 O O . GLN A 1 239 ? 3.082 -32.646 -38.933 1.00 79.69 239 GLN A O 1
ATOM 2057 N N . ILE A 1 240 ? 2.103 -31.336 -40.463 1.00 81.88 240 ILE A N 1
ATOM 2058 C CA . ILE A 1 240 ? 1.106 -30.759 -39.556 1.00 81.88 240 ILE A CA 1
ATOM 2059 C C . ILE A 1 240 ? -0.155 -31.630 -39.585 1.00 81.88 240 ILE A C 1
ATOM 2061 O O . ILE A 1 240 ? -0.904 -31.636 -40.565 1.00 81.88 240 ILE A O 1
ATOM 2065 N N . VAL A 1 241 ? -0.424 -32.333 -38.484 1.00 82.06 241 VAL A N 1
ATOM 2066 C CA . VAL A 1 241 ? -1.671 -33.091 -38.298 1.00 82.06 241 VAL A CA 1
ATOM 2067 C C . VAL A 1 241 ? -2.868 -32.135 -38.427 1.00 82.06 241 VAL A C 1
ATOM 2069 O O . VAL A 1 241 ? -2.901 -31.092 -37.777 1.00 82.06 241 VAL A O 1
ATOM 2072 N N . ASN A 1 242 ? -3.854 -32.480 -39.265 1.00 83.69 242 ASN A N 1
ATOM 2073 C CA . ASN A 1 242 ? -5.018 -31.638 -39.593 1.00 83.69 242 ASN A CA 1
ATOM 2074 C C . ASN A 1 242 ? -4.690 -30.281 -40.251 1.00 83.69 242 ASN A C 1
ATOM 2076 O O . ASN A 1 242 ? -5.322 -29.261 -39.956 1.00 83.69 242 ASN A O 1
ATOM 2080 N N . TYR A 1 243 ? -3.748 -30.245 -41.197 1.00 81.88 243 TYR A N 1
ATOM 2081 C CA . TYR A 1 243 ? -3.545 -29.048 -42.014 1.00 81.88 243 TYR A CA 1
ATOM 2082 C C . TYR A 1 243 ? -4.812 -28.684 -42.816 1.00 81.88 243 TYR A C 1
ATOM 2084 O O . TYR A 1 243 ? -5.225 -29.399 -43.733 1.00 81.88 243 TYR A O 1
ATOM 2092 N N . ARG A 1 244 ? -5.427 -27.536 -42.503 1.00 81.69 244 ARG A N 1
ATOM 2093 C CA . ARG A 1 244 ? -6.600 -27.028 -43.232 1.00 81.69 244 ARG A CA 1
ATOM 2094 C C . ARG A 1 244 ? -6.194 -26.602 -44.640 1.00 81.69 244 ARG A C 1
ATOM 2096 O O . ARG A 1 244 ? -5.364 -25.710 -44.814 1.00 81.69 244 ARG A O 1
ATOM 2103 N N . LYS A 1 245 ? -6.792 -27.219 -45.659 1.00 80.94 245 LYS A N 1
ATOM 2104 C CA . LYS A 1 245 ? -6.639 -26.758 -47.042 1.00 80.94 245 LYS A CA 1
ATOM 2105 C C . LYS A 1 245 ? -7.400 -25.442 -47.209 1.00 80.94 245 LYS A C 1
ATOM 2107 O O . LYS A 1 245 ? -8.515 -25.303 -46.713 1.00 80.94 245 LYS A O 1
ATOM 2112 N N . CYS A 1 246 ? -6.772 -24.475 -47.876 1.00 79.06 246 CYS A N 1
ATOM 2113 C CA . CYS A 1 246 ? -7.453 -23.244 -48.256 1.00 79.06 246 CYS A CA 1
ATOM 2114 C C . CYS A 1 246 ? -8.610 -23.613 -49.203 1.00 79.06 246 CYS A C 1
ATOM 2116 O O . CYS A 1 246 ? -8.350 -24.351 -50.158 1.00 79.06 246 CYS A O 1
ATOM 2118 N N . PRO A 1 247 ? -9.849 -23.159 -48.947 1.00 87.62 247 PRO A N 1
ATOM 2119 C CA . PRO A 1 247 ? -10.968 -23.423 -49.840 1.00 87.62 247 PRO A CA 1
ATOM 2120 C C . PRO A 1 247 ? -10.706 -22.877 -51.246 1.00 87.62 247 PRO A C 1
ATOM 2122 O O . PRO A 1 247 ? -10.075 -21.832 -51.425 1.00 87.62 247 PRO A O 1
ATOM 2125 N N . GLU A 1 248 ? -11.212 -23.589 -52.246 1.00 82.62 248 GLU A N 1
ATOM 2126 C CA . GLU A 1 248 ? -10.905 -23.346 -53.659 1.00 82.62 248 GLU A CA 1
ATOM 2127 C C . GLU A 1 248 ? -11.359 -21.958 -54.132 1.00 82.62 248 GLU A C 1
ATOM 2129 O O . GLU A 1 248 ? -10.649 -21.302 -54.891 1.00 82.62 248 GLU A O 1
ATOM 2134 N N . GLU A 1 249 ? -12.476 -21.456 -53.598 1.00 82.38 249 GLU A N 1
ATOM 2135 C CA . GLU A 1 249 ? -12.994 -20.106 -53.856 1.00 82.38 249 GLU A CA 1
ATOM 2136 C C . GLU A 1 249 ? -11.956 -19.016 -53.555 1.00 82.38 249 GLU A C 1
ATOM 2138 O O . GLU A 1 249 ? -11.728 -18.119 -54.367 1.00 82.38 249 GLU A O 1
ATOM 2143 N N . TYR A 1 250 ? -11.250 -19.127 -52.428 1.00 76.00 250 TYR A N 1
ATOM 2144 C CA . TYR A 1 250 ? -10.234 -18.153 -52.025 1.00 76.00 250 TYR A CA 1
ATOM 2145 C C . TYR A 1 250 ? -8.977 -18.248 -52.895 1.00 76.00 250 TYR A C 1
ATOM 2147 O O . TYR A 1 250 ? -8.366 -17.230 -53.224 1.00 76.00 250 TYR A O 1
ATOM 2155 N N . ILE A 1 251 ? -8.599 -19.459 -53.317 1.00 81.31 251 ILE A N 1
ATOM 2156 C CA . ILE A 1 251 ? -7.498 -19.667 -54.269 1.00 81.31 251 ILE A CA 1
ATOM 2157 C C . ILE A 1 251 ? -7.853 -19.041 -55.623 1.00 81.31 251 ILE A C 1
ATOM 2159 O O . ILE A 1 251 ? -7.007 -18.400 -56.250 1.00 81.31 251 ILE A O 1
ATOM 2163 N N . ASN A 1 252 ? -9.102 -19.184 -56.058 1.00 77.94 252 ASN A N 1
ATOM 2164 C CA . ASN A 1 252 ? -9.595 -18.608 -57.302 1.00 77.94 252 ASN A CA 1
ATOM 2165 C C . ASN A 1 252 ? -9.629 -17.079 -57.232 1.00 77.94 252 ASN A C 1
ATOM 2167 O O . ASN A 1 252 ? -9.156 -16.434 -58.163 1.00 77.94 252 ASN A O 1
ATOM 2171 N N . HIS A 1 253 ? -10.047 -16.489 -56.109 1.00 72.25 253 HIS A N 1
ATOM 2172 C CA . HIS A 1 253 ? -9.943 -15.043 -55.882 1.00 72.25 253 HIS A CA 1
ATOM 2173 C C . HIS A 1 253 ? -8.497 -14.529 -55.944 1.00 72.25 253 HIS A C 1
ATOM 2175 O O . HIS A 1 253 ? -8.249 -13.476 -56.528 1.00 72.25 253 HIS A O 1
ATOM 2181 N N . LEU A 1 254 ? -7.524 -15.276 -55.413 1.00 70.69 254 LEU A N 1
ATOM 2182 C CA . LEU A 1 254 ? -6.101 -14.917 -55.503 1.00 70.69 254 LEU A CA 1
ATOM 2183 C C . LEU A 1 254 ? -5.546 -15.032 -56.931 1.00 70.69 254 LEU A C 1
ATOM 2185 O O . LEU A 1 254 ? -4.664 -14.263 -57.314 1.00 70.69 254 LEU A O 1
ATOM 2189 N N . LYS A 1 255 ? -6.053 -15.980 -57.725 1.00 71.75 255 LYS A N 1
ATOM 2190 C CA . LYS A 1 255 ? -5.689 -16.132 -59.142 1.00 71.75 255 LYS A CA 1
ATOM 2191 C C . LYS A 1 255 ? -6.335 -15.048 -60.015 1.00 71.75 255 LYS A C 1
ATOM 2193 O O . LYS A 1 255 ? -5.659 -14.503 -60.882 1.00 71.75 255 LYS A O 1
ATOM 2198 N N . LEU A 1 256 ? -7.594 -14.693 -59.746 1.00 64.06 256 LEU A N 1
ATOM 2199 C CA . LEU A 1 256 ? -8.346 -13.626 -60.425 1.00 64.06 256 LEU A CA 1
ATOM 2200 C C . LEU A 1 256 ? -7.818 -12.223 -60.065 1.00 64.06 256 LEU A C 1
ATOM 2202 O O . LEU A 1 256 ? -7.739 -11.342 -60.920 1.00 64.06 256 LEU A O 1
ATOM 2206 N N . GLY A 1 257 ? -7.363 -12.028 -58.824 1.00 51.69 257 GLY A N 1
ATOM 2207 C CA . GLY A 1 257 ? -6.804 -10.770 -58.316 1.00 51.69 257 GLY A CA 1
ATOM 2208 C C . GLY A 1 257 ? -5.461 -10.346 -58.924 1.00 51.69 257 GLY A C 1
ATOM 2209 O O . GLY A 1 257 ? -4.984 -9.257 -58.621 1.00 51.69 257 GLY A O 1
ATOM 2210 N N . LYS A 1 258 ? -4.857 -11.152 -59.809 1.00 52.00 258 LYS A N 1
ATOM 2211 C CA . LYS A 1 258 ? -3.729 -10.703 -60.643 1.00 52.00 258 LYS A CA 1
ATOM 2212 C C . LYS A 1 258 ? -4.166 -9.917 -61.891 1.00 52.00 258 LYS A C 1
ATOM 2214 O O . LYS A 1 258 ? -3.292 -9.441 -62.607 1.00 52.00 258 LYS A O 1
ATOM 2219 N N . GLY A 1 259 ? -5.475 -9.753 -62.141 1.00 51.22 259 GLY A N 1
ATOM 2220 C CA . GLY A 1 259 ? -5.986 -9.090 -63.350 1.00 51.22 259 GLY A CA 1
ATOM 2221 C C . GLY A 1 259 ? -7.145 -8.096 -63.197 1.00 51.22 259 GLY A C 1
ATOM 2222 O O . GLY A 1 259 ? -7.409 -7.378 -64.154 1.00 51.22 259 GLY A O 1
ATOM 2223 N N . SER A 1 260 ? -7.835 -7.985 -62.053 1.00 44.59 260 SER A N 1
ATOM 2224 C CA . SER A 1 260 ? -8.997 -7.078 -61.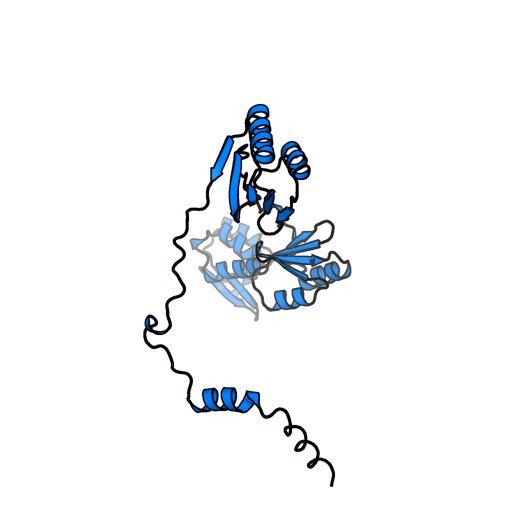934 1.00 44.59 260 SER A CA 1
ATOM 2225 C C . SER A 1 260 ? -8.820 -6.021 -60.843 1.00 44.59 260 SER A C 1
ATOM 2227 O O . SER A 1 260 ? -9.362 -6.118 -59.743 1.00 44.59 260 SER A O 1
ATOM 2229 N N . CYS A 1 261 ? -8.056 -4.982 -61.166 1.00 42.09 261 CYS A N 1
ATOM 2230 C CA . CYS A 1 261 ? -8.003 -3.741 -60.401 1.00 42.09 261 CYS A CA 1
ATOM 2231 C C . CYS A 1 261 ? -8.694 -2.616 -61.188 1.00 42.09 261 CYS A C 1
ATOM 2233 O O . CYS A 1 261 ? -8.103 -1.576 -61.415 1.00 42.09 261 CYS A O 1
ATOM 2235 N N . ILE A 1 262 ? -9.920 -2.830 -61.666 1.00 49.09 262 ILE A N 1
ATOM 2236 C CA . ILE A 1 262 ? -10.858 -1.763 -62.048 1.00 49.09 262 ILE A CA 1
ATOM 2237 C C . ILE A 1 262 ? -12.259 -2.300 -61.692 1.00 49.09 262 ILE A C 1
ATOM 2239 O O . ILE A 1 262 ? -12.509 -3.488 -61.876 1.00 49.09 262 ILE A O 1
ATOM 2243 N N . MET A 1 263 ? -13.163 -1.437 -61.216 1.00 40.16 263 MET A N 1
ATOM 2244 C CA . MET A 1 263 ? -14.610 -1.674 -61.011 1.00 40.16 263 MET A CA 1
ATOM 2245 C C . MET A 1 263 ? -15.089 -2.063 -59.598 1.00 40.16 263 MET A C 1
ATOM 2247 O O . MET A 1 263 ? -15.975 -2.896 -59.460 1.00 40.16 263 MET A O 1
ATOM 2251 N N . TRP A 1 264 ? -14.597 -1.414 -58.536 1.00 36.66 264 TRP A N 1
ATOM 2252 C CA . TRP A 1 264 ? -15.290 -1.401 -57.226 1.00 36.66 264 TRP A CA 1
ATOM 2253 C C . TRP A 1 264 ? -15.422 0.021 -56.655 1.00 36.66 264 TRP A C 1
ATOM 2255 O O . TRP A 1 264 ? -15.148 0.281 -55.486 1.00 36.66 264 TRP A O 1
ATOM 2265 N N . SER A 1 265 ? -15.835 0.979 -57.489 1.00 42.19 265 SER A N 1
ATOM 2266 C CA . SER A 1 265 ? -16.035 2.369 -57.056 1.00 42.19 265 SER A CA 1
ATOM 2267 C C . SER A 1 265 ? -17.297 3.028 -57.614 1.00 42.19 265 SER A C 1
ATOM 2269 O O . SER A 1 265 ? -17.260 4.227 -57.861 1.00 42.19 265 SER A O 1
ATOM 2271 N N . ASP A 1 266 ? -18.404 2.295 -57.813 1.00 45.19 266 ASP A N 1
ATOM 2272 C CA . ASP A 1 266 ? -19.602 2.928 -58.405 1.00 45.19 266 ASP A CA 1
ATOM 2273 C C . ASP A 1 266 ? -20.979 2.533 -57.842 1.00 45.19 266 ASP A C 1
ATOM 2275 O O . ASP A 1 266 ? -22.012 2.824 -58.434 1.00 45.19 266 ASP A O 1
ATOM 2279 N N . GLN A 1 267 ? -21.045 1.940 -56.644 1.00 42.59 267 GLN A N 1
ATOM 2280 C CA . GLN A 1 267 ? -22.334 1.601 -56.005 1.00 42.59 267 GLN A CA 1
ATOM 2281 C C . GLN A 1 267 ? -22.636 2.346 -54.695 1.00 42.59 267 GLN A C 1
ATOM 2283 O O . GLN A 1 267 ? -23.588 2.010 -53.999 1.00 42.59 267 GLN A O 1
ATOM 2288 N N . ARG A 1 268 ? -21.897 3.416 -54.365 1.00 40.56 268 ARG A N 1
ATOM 2289 C CA . ARG A 1 268 ? -22.134 4.226 -53.146 1.00 40.56 268 ARG A CA 1
ATOM 2290 C C . ARG A 1 268 ? -22.782 5.602 -53.362 1.00 40.56 268 ARG A C 1
ATOM 2292 O O . ARG A 1 268 ? -22.753 6.417 -52.446 1.00 40.56 268 ARG A O 1
ATOM 2299 N N . LYS A 1 269 ? -23.378 5.888 -54.527 1.00 44.66 269 LYS A N 1
ATOM 2300 C CA . LYS A 1 269 ? -23.949 7.225 -54.819 1.00 44.66 269 LYS A CA 1
ATOM 2301 C C . LYS A 1 269 ? -25.426 7.290 -55.218 1.00 44.66 269 LYS A C 1
ATOM 2303 O O . LYS A 1 269 ? -25.876 8.341 -55.655 1.00 44.66 269 LYS A O 1
ATOM 2308 N N . LYS A 1 270 ? -26.217 6.238 -55.018 1.00 45.84 270 LYS A N 1
ATOM 2309 C CA . LYS A 1 270 ? -27.676 6.316 -55.206 1.00 45.84 270 LYS A CA 1
ATOM 2310 C C . LYS A 1 270 ? -28.386 5.630 -54.052 1.00 45.84 270 LYS A C 1
ATOM 2312 O O . LYS A 1 270 ? -28.664 4.446 -54.144 1.00 45.84 270 LYS A O 1
ATOM 2317 N N . ASN A 1 271 ? -28.530 6.348 -52.940 1.00 45.97 271 ASN A N 1
ATOM 2318 C CA . ASN A 1 271 ? -29.608 6.186 -51.953 1.00 45.97 271 ASN A CA 1
ATOM 2319 C C . ASN A 1 271 ? -29.383 7.147 -50.781 1.00 45.97 271 ASN A C 1
ATOM 2321 O O . ASN A 1 271 ? -29.260 6.722 -49.639 1.00 45.97 271 ASN A O 1
ATOM 2325 N N . HIS A 1 272 ? -29.305 8.447 -51.061 1.00 40.97 272 HIS A N 1
ATOM 2326 C CA . HIS A 1 272 ? -29.682 9.476 -50.095 1.00 40.97 272 HIS A CA 1
ATOM 2327 C C . HIS A 1 272 ? -30.109 10.725 -50.869 1.00 40.97 272 HIS A C 1
ATOM 2329 O O . HIS A 1 272 ? -29.332 11.247 -51.664 1.00 40.97 272 HIS A O 1
ATOM 2335 N N . TYR A 1 273 ? -31.338 11.150 -50.571 1.00 38.66 273 TYR A N 1
ATOM 2336 C CA . TYR A 1 273 ? -32.105 12.295 -51.069 1.00 38.66 273 TYR A CA 1
ATOM 2337 C C . TYR A 1 273 ? -32.976 12.065 -52.317 1.00 38.66 273 TYR A C 1
ATOM 2339 O O . TYR A 1 273 ? -32.479 12.053 -53.440 1.00 38.66 273 TYR A O 1
ATOM 2347 N N . LEU A 1 274 ? -34.285 12.026 -52.008 1.00 36.56 274 LEU A N 1
ATOM 2348 C CA . LEU A 1 274 ? -35.498 12.153 -52.832 1.00 36.56 274 LEU A CA 1
ATOM 2349 C C . LEU A 1 274 ? -35.990 10.889 -53.544 1.00 36.56 274 LEU A C 1
ATOM 2351 O O . LEU A 1 274 ? -35.378 10.464 -54.545 1.00 36.56 274 LEU A O 1
#

pLDDT: mean 80.91, std 14.94, range [36.56, 94.94]

Mean predicted aligned error: 19.86 Å

Foldseek 3Di:
DWDWDQDPNAIKIKDDDDDDPVLVVLLVVDPQWDADPVVRIIIHHLDLVVLVSCCVSPNPVVDDPVSVVSNVVLVQLAWEWEDDPWKIKIAHDDDPVVVVLQVVAPDWDADPVLRIIIHTPDPVNVVSCCVVCPVSYDYDDSVVVDPPPPPPVPQALEWEWEDPDVFKIKIDHDDDVVVVVLQVPAPPWDADPVVGIIMGTDDPVNVVSVVVVCVVVVGHYHYYYDPPDPPPPDDDLVRDDPRDDDDPVVVVVVVCVVPDPDPPPPDPPPDDDD